Protein AF-A0A1R4GU09-F1 (afdb_monomer_lite)

Radius of gyration: 26.19 Å; chains: 1; bounding box: 55×34×78 Å

pLDDT: mean 71.43, std 12.39, range [46.06, 90.19]

Sequence (190 aa):
MSTKRIFAGDPRFRLSIHRPRVAVLGGVALFCLIAIILAALNFDALVVWARENAGDGRRQGPGYLVMAAFAVPGVLGFFFGFAALAGRFRITTAAGHRLKLAGNSRVAAGPGAVEQIRQDFGSGDPGRFMRWMKSTVREGGVLISVYRDVENGEGYVTLAVDKHRGEPLPVIALPAAAAEPLYSAHDAPA

Secondary structure (DSSP, 8-state):
--HHHHHTT-TTEEEE----HHHHHHHHHHHHHHHHHHHHHTHHHHHHHHHHHTSS------TTHHHHHHHHHHHHHHHHHHHHHHT--EEEETT-PBEEEEEEEEE---TTHHHHHHHHHHTT-HHHHTTGGG-B-SSSSEEEEEEEETTT--EEEEEEESSS--PPPPPEEE-HHHHHHHHHHHHS--

Structure (mmCIF, N/CA/C/O backbone):
data_AF-A0A1R4GU09-F1
#
_entry.id   AF-A0A1R4GU09-F1
#
loop_
_atom_site.group_PDB
_atom_site.id
_atom_site.type_symbol
_atom_site.label_atom_id
_atom_site.label_alt_id
_atom_site.label_comp_id
_atom_site.label_asym_id
_atom_site.label_entity_id
_atom_site.label_seq_id
_atom_site.pdbx_PDB_ins_code
_atom_site.Cartn_x
_atom_site.Cartn_y
_atom_site.Cartn_z
_atom_site.occupancy
_atom_site.B_iso_or_equiv
_atom_site.auth_seq_id
_atom_site.auth_comp_id
_atom_site.auth_asym_id
_atom_site.auth_atom_id
_atom_site.pdbx_PDB_model_num
ATOM 1 N N . MET A 1 1 ? -8.944 8.330 -4.628 1.00 52.16 1 MET A N 1
ATOM 2 C CA . MET A 1 1 ? -8.172 9.239 -3.743 1.00 52.16 1 MET A CA 1
ATOM 3 C C . MET A 1 1 ? -6.772 8.654 -3.578 1.00 52.16 1 MET A C 1
ATOM 5 O O . MET A 1 1 ? -6.678 7.449 -3.411 1.00 52.16 1 MET A O 1
ATOM 9 N N . SER A 1 2 ? -5.687 9.426 -3.728 1.00 55.66 2 SER A N 1
ATOM 10 C CA . SER A 1 2 ? -4.329 8.851 -3.639 1.00 55.66 2 SER A CA 1
ATOM 11 C C . SER A 1 2 ? -3.954 8.613 -2.176 1.00 55.66 2 SER A C 1
ATOM 13 O O . SER A 1 2 ? -4.026 9.555 -1.388 1.00 55.66 2 SER A O 1
ATOM 15 N N . THR A 1 3 ? -3.498 7.402 -1.836 1.00 59.53 3 THR A N 1
ATOM 16 C CA . THR A 1 3 ? -3.001 6.972 -0.510 1.00 59.53 3 THR A CA 1
ATOM 17 C C . THR A 1 3 ? -2.059 7.996 0.131 1.00 59.53 3 THR A C 1
ATOM 19 O O . THR A 1 3 ? -2.044 8.182 1.340 1.00 59.53 3 THR A O 1
ATOM 22 N N . LYS A 1 4 ? -1.337 8.756 -0.700 1.00 58.44 4 LYS A N 1
ATOM 23 C CA . LYS A 1 4 ? -0.433 9.831 -0.283 1.00 58.44 4 LYS A CA 1
ATOM 24 C C . LYS A 1 4 ? -1.108 10.932 0.535 1.00 58.44 4 LYS A C 1
ATOM 26 O O . LYS A 1 4 ? -0.501 11.434 1.467 1.00 58.44 4 LYS A O 1
ATOM 31 N N . ARG A 1 5 ? -2.342 11.320 0.190 1.00 61.66 5 ARG A N 1
ATOM 32 C CA . ARG A 1 5 ? -3.060 12.389 0.908 1.00 61.66 5 ARG A CA 1
ATOM 33 C C . ARG A 1 5 ? -3.512 11.954 2.298 1.00 61.66 5 A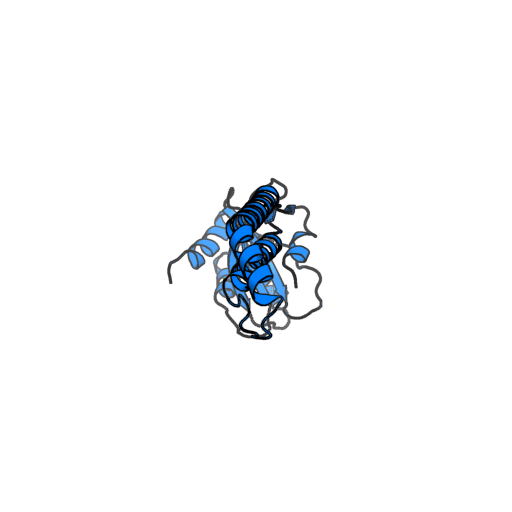RG A C 1
ATOM 35 O O . ARG A 1 5 ? -3.653 12.811 3.153 1.00 61.66 5 ARG A O 1
ATOM 42 N N . ILE A 1 6 ? -3.710 10.652 2.511 1.00 64.69 6 ILE A N 1
ATOM 43 C CA . ILE A 1 6 ? -4.177 10.108 3.790 1.00 64.69 6 ILE A CA 1
ATOM 44 C C . ILE A 1 6 ? -3.071 10.185 4.845 1.00 64.69 6 ILE A C 1
ATOM 46 O O . ILE A 1 6 ? -3.305 10.653 5.949 1.00 64.69 6 ILE A O 1
ATOM 50 N N . PHE A 1 7 ? -1.844 9.823 4.470 1.00 66.31 7 PHE A N 1
ATOM 51 C CA . PHE A 1 7 ? -0.705 9.822 5.392 1.00 66.31 7 PHE A CA 1
ATOM 52 C C . PHE A 1 7 ? 0.030 11.164 5.497 1.00 66.31 7 PHE A C 1
ATOM 54 O O . PHE A 1 7 ? 0.757 11.376 6.457 1.00 66.31 7 PHE A O 1
ATOM 61 N N . ALA A 1 8 ? -0.126 12.075 4.530 1.00 60.25 8 ALA A N 1
ATOM 62 C CA . ALA A 1 8 ? 0.582 13.360 4.542 1.00 60.25 8 ALA A CA 1
ATOM 63 C C . ALA A 1 8 ? 0.086 14.346 5.618 1.00 60.25 8 ALA A C 1
ATOM 65 O O . ALA A 1 8 ? 0.795 15.303 5.914 1.00 60.25 8 ALA A O 1
ATOM 66 N N . GLY A 1 9 ? -1.116 14.141 6.168 1.00 63.00 9 GLY A N 1
ATOM 67 C CA . GLY A 1 9 ? -1.708 15.014 7.188 1.00 63.00 9 GLY A CA 1
ATOM 68 C C . GLY A 1 9 ? -1.473 14.575 8.636 1.00 63.00 9 GLY A C 1
ATOM 69 O O . GLY A 1 9 ? -1.848 15.309 9.542 1.00 63.00 9 GLY A O 1
ATOM 70 N N . ASP A 1 10 ? -0.878 13.401 8.871 1.00 71.81 10 ASP A N 1
ATOM 71 C CA . ASP A 1 10 ? -0.708 12.839 10.215 1.00 71.81 10 ASP A CA 1
ATOM 72 C C . ASP A 1 10 ? 0.777 12.878 10.634 1.00 71.81 10 ASP A C 1
ATOM 74 O O . ASP A 1 10 ? 1.621 12.302 9.940 1.00 71.81 10 ASP A O 1
ATOM 78 N N . PRO A 1 11 ? 1.126 13.537 11.761 1.00 72.69 11 PRO A N 1
ATOM 79 C CA . PRO A 1 11 ? 2.513 13.721 12.196 1.00 72.69 11 PRO A CA 1
ATOM 80 C C . PRO A 1 11 ? 3.234 12.407 12.527 1.00 72.69 11 PRO A C 1
ATOM 82 O O . PRO A 1 11 ? 4.465 12.383 12.586 1.00 72.69 11 PRO A O 1
ATOM 85 N N . ARG A 1 12 ? 2.497 11.306 12.722 1.00 77.75 12 ARG A N 1
ATOM 86 C CA . ARG A 1 12 ? 3.063 9.978 12.994 1.00 77.75 12 ARG A CA 1
ATOM 87 C C . ARG A 1 12 ? 3.666 9.319 11.762 1.00 77.75 12 ARG A C 1
ATOM 89 O O . ARG A 1 12 ? 4.350 8.310 11.912 1.00 77.75 12 ARG A O 1
ATOM 96 N N . PHE A 1 13 ? 3.461 9.865 10.563 1.00 79.69 13 PHE A N 1
ATOM 97 C CA . PHE A 1 13 ? 3.974 9.278 9.330 1.00 79.69 13 PHE A CA 1
ATOM 98 C C . PHE A 1 13 ? 4.839 10.257 8.555 1.00 79.69 13 PHE A C 1
ATOM 100 O O . PHE A 1 13 ? 4.584 11.455 8.463 1.00 79.69 13 PHE A O 1
ATOM 107 N N . ARG A 1 14 ? 5.886 9.712 7.945 1.00 73.62 14 ARG A N 1
ATOM 108 C CA . ARG A 1 14 ? 6.733 10.420 6.998 1.00 73.62 14 ARG A CA 1
ATOM 109 C C . ARG A 1 14 ? 6.608 9.759 5.645 1.00 73.62 14 ARG A C 1
ATOM 111 O O . ARG A 1 14 ? 6.802 8.554 5.483 1.00 73.62 14 ARG A O 1
ATOM 118 N N . LEU A 1 15 ? 6.303 10.579 4.652 1.00 69.19 15 LEU A N 1
ATOM 119 C CA . LEU A 1 15 ? 6.230 10.149 3.270 1.00 69.19 15 LEU A CA 1
ATOM 120 C C . LEU A 1 15 ? 7.634 10.240 2.673 1.00 69.19 15 LEU A C 1
ATOM 122 O O . LEU A 1 15 ? 8.084 11.307 2.257 1.00 69.19 15 LEU A O 1
ATOM 126 N N . SER A 1 16 ? 8.355 9.119 2.670 1.00 62.25 16 SER A N 1
ATOM 127 C CA . SER A 1 16 ? 9.691 9.059 2.093 1.00 62.25 16 SER A CA 1
ATOM 128 C C . SER A 1 16 ? 9.598 8.684 0.614 1.00 62.25 16 SER A C 1
ATOM 130 O O . SER A 1 16 ? 8.987 7.694 0.200 1.00 62.25 16 SER A O 1
ATOM 132 N N . ILE A 1 17 ? 10.194 9.518 -0.239 1.00 59.28 17 ILE A N 1
ATOM 133 C CA . ILE A 1 17 ? 10.336 9.184 -1.654 1.00 59.28 17 ILE A CA 1
ATOM 134 C C . ILE A 1 17 ? 11.477 8.178 -1.737 1.00 59.28 17 ILE A C 1
ATOM 136 O O . ILE A 1 17 ? 12.647 8.567 -1.755 1.00 59.28 17 ILE A O 1
ATOM 140 N N . HIS A 1 18 ? 11.147 6.888 -1.799 1.00 59.19 18 HIS A N 1
ATOM 141 C CA . HIS A 1 18 ? 12.146 5.894 -2.147 1.00 59.19 18 HIS A CA 1
ATOM 142 C C . HIS A 1 18 ? 12.520 6.147 -3.603 1.00 59.19 18 HIS A C 1
ATOM 144 O O . HIS A 1 18 ? 11.757 5.904 -4.534 1.00 59.19 18 HIS A O 1
ATOM 150 N N . ARG A 1 19 ? 13.683 6.759 -3.786 1.00 54.44 19 ARG A N 1
ATOM 151 C CA . ARG A 1 19 ? 14.286 6.997 -5.086 1.00 54.44 19 ARG A CA 1
ATOM 152 C C . ARG A 1 19 ? 15.207 5.810 -5.351 1.00 54.44 19 ARG A C 1
ATOM 154 O O . ARG A 1 19 ? 16.360 5.894 -4.935 1.00 54.44 19 ARG A O 1
ATOM 161 N N . PRO A 1 20 ? 14.799 4.749 -6.072 1.00 56.59 20 PRO A N 1
ATOM 162 C CA . PRO A 1 20 ? 15.753 3.802 -6.649 1.00 56.59 20 PRO A CA 1
ATOM 163 C C . PRO A 1 20 ? 16.504 4.473 -7.814 1.00 56.59 20 PRO A C 1
ATOM 165 O O . PRO A 1 20 ? 16.689 3.893 -8.875 1.00 56.59 20 PRO A O 1
ATOM 168 N N . ARG A 1 21 ? 16.906 5.742 -7.647 1.00 56.62 21 ARG A N 1
ATOM 169 C CA . ARG A 1 21 ? 17.529 6.560 -8.685 1.00 56.62 21 ARG A CA 1
ATOM 170 C C . ARG A 1 21 ? 18.793 5.894 -9.191 1.00 56.62 21 ARG A C 1
ATOM 172 O O . ARG A 1 21 ? 19.011 5.919 -10.385 1.00 56.62 21 ARG A O 1
ATOM 179 N N . VAL A 1 22 ? 19.570 5.267 -8.312 1.00 57.03 22 VAL A N 1
ATOM 180 C CA . VAL A 1 22 ? 20.827 4.613 -8.692 1.00 57.03 22 VAL A CA 1
ATOM 181 C C . VAL A 1 22 ? 20.575 3.376 -9.555 1.00 57.03 22 VAL A C 1
ATOM 183 O O . VAL A 1 22 ? 21.181 3.257 -10.609 1.00 57.03 22 VAL A O 1
ATOM 186 N N . ALA A 1 23 ? 19.632 2.505 -9.180 1.00 60.91 23 ALA A N 1
ATOM 187 C CA . ALA A 1 23 ? 19.308 1.314 -9.972 1.00 60.91 23 ALA A CA 1
ATOM 188 C C . ALA A 1 23 ? 18.665 1.671 -11.324 1.00 60.91 23 ALA A C 1
ATOM 190 O O . ALA A 1 23 ? 18.982 1.069 -12.344 1.00 60.91 23 ALA A O 1
ATOM 191 N N . VAL A 1 24 ? 17.803 2.691 -11.343 1.00 63.75 24 VAL A N 1
ATOM 192 C CA . VAL A 1 24 ? 17.146 3.166 -12.568 1.00 63.75 24 VAL A CA 1
ATOM 193 C C . VAL A 1 24 ? 18.141 3.869 -13.489 1.00 63.75 24 VAL A C 1
ATOM 195 O O . VAL A 1 24 ? 18.187 3.556 -14.671 1.00 63.75 24 VAL A O 1
ATOM 198 N N . LEU A 1 25 ? 18.961 4.788 -12.965 1.00 64.38 25 LEU A N 1
ATOM 199 C CA . LEU A 1 25 ? 19.993 5.471 -13.752 1.00 64.38 25 LEU A CA 1
ATOM 200 C C . LEU A 1 25 ? 21.057 4.485 -14.241 1.00 64.38 25 LEU A C 1
ATOM 202 O O . LEU A 1 25 ? 21.470 4.580 -15.390 1.00 64.38 25 LEU A O 1
ATOM 206 N N . GLY A 1 26 ? 21.449 3.518 -13.407 1.00 70.12 26 GLY A N 1
ATOM 207 C CA . GLY A 1 26 ? 22.363 2.442 -13.787 1.00 70.12 26 GLY A CA 1
ATOM 208 C C . GLY A 1 26 ? 21.794 1.563 -14.900 1.00 70.12 26 GLY A C 1
ATOM 209 O O . GLY A 1 26 ? 22.483 1.312 -15.884 1.00 70.12 26 GLY A O 1
ATOM 210 N N . GLY A 1 27 ? 20.520 1.168 -14.800 1.00 69.44 27 GLY A N 1
ATOM 211 C CA . GLY A 1 27 ? 19.830 0.422 -15.854 1.00 69.44 27 GLY A CA 1
ATOM 212 C C . GLY A 1 27 ? 19.755 1.206 -17.164 1.00 69.44 27 GLY A C 1
ATOM 213 O O . GLY A 1 27 ? 20.149 0.693 -18.206 1.00 69.44 27 GLY A O 1
ATOM 214 N N . VAL A 1 28 ? 19.329 2.472 -17.115 1.00 72.25 28 VAL A N 1
ATOM 215 C CA . VAL A 1 28 ? 19.274 3.352 -18.296 1.00 72.25 28 VAL A CA 1
ATOM 216 C C . VAL A 1 28 ? 20.657 3.515 -18.934 1.00 72.25 28 VAL A C 1
ATOM 218 O O . VAL A 1 28 ? 20.781 3.369 -20.147 1.00 72.25 28 VAL A O 1
ATOM 221 N N . ALA A 1 29 ? 21.701 3.765 -18.139 1.00 70.00 29 ALA A N 1
ATOM 222 C CA . ALA A 1 29 ? 23.066 3.910 -18.641 1.00 70.00 29 ALA A CA 1
ATOM 223 C C . ALA A 1 29 ? 23.574 2.626 -19.319 1.00 70.00 29 ALA A C 1
ATOM 225 O O . ALA A 1 29 ? 24.138 2.694 -20.410 1.00 70.00 29 ALA A O 1
ATOM 226 N N . LEU A 1 30 ? 23.323 1.459 -18.716 1.00 77.75 30 LEU A N 1
ATOM 227 C CA . LEU A 1 30 ? 23.697 0.164 -19.285 1.00 77.75 30 LEU A CA 1
ATOM 228 C C . LEU A 1 30 ? 22.966 -0.109 -20.610 1.00 77.75 30 LEU A C 1
ATOM 230 O O . LEU A 1 30 ? 23.586 -0.568 -21.565 1.00 77.75 30 LEU A O 1
ATOM 234 N N . PHE A 1 31 ? 21.676 0.221 -20.707 1.00 72.50 31 PHE A N 1
ATOM 235 C CA . PHE A 1 31 ? 20.918 0.062 -21.952 1.00 72.50 31 PHE A CA 1
ATOM 236 C C . PHE A 1 31 ? 21.384 1.008 -23.057 1.00 72.50 31 PHE A C 1
ATOM 238 O O . PHE A 1 31 ? 21.515 0.575 -24.201 1.00 72.50 31 PHE A O 1
ATOM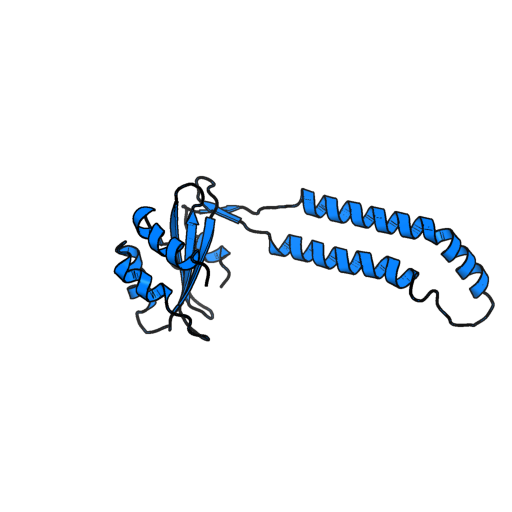 245 N N . CYS A 1 32 ? 21.688 2.267 -22.729 1.00 73.62 32 CYS A N 1
ATOM 246 C CA . CYS A 1 32 ? 22.307 3.188 -23.681 1.00 73.62 32 CYS A CA 1
ATOM 247 C C . CYS A 1 32 ? 23.643 2.635 -24.194 1.00 73.62 32 CYS A C 1
ATOM 249 O O . CYS A 1 32 ? 23.897 2.684 -25.394 1.00 73.62 32 CYS A O 1
ATOM 251 N N . LEU A 1 33 ? 24.466 2.052 -23.315 1.00 76.94 33 LEU A N 1
ATOM 252 C CA . LEU A 1 33 ? 25.730 1.425 -23.704 1.00 76.94 33 LEU A CA 1
ATOM 253 C C . LEU A 1 33 ? 25.509 0.249 -24.670 1.00 76.94 33 LEU A C 1
ATOM 255 O O . LEU A 1 33 ? 26.166 0.180 -25.705 1.00 76.94 33 LEU A O 1
ATOM 259 N N . ILE A 1 34 ? 24.557 -0.643 -24.374 1.00 76.38 34 ILE A N 1
ATOM 260 C CA . ILE A 1 34 ? 24.216 -1.785 -25.240 1.00 76.38 34 ILE A CA 1
ATOM 261 C C . ILE A 1 34 ? 23.735 -1.303 -26.614 1.00 76.38 34 ILE A C 1
ATOM 263 O O . ILE A 1 34 ? 24.171 -1.835 -27.632 1.00 76.38 34 ILE A O 1
ATOM 267 N N . ALA A 1 35 ? 22.881 -0.278 -26.658 1.00 70.12 35 ALA A N 1
ATOM 268 C CA . ALA A 1 35 ? 22.405 0.299 -27.912 1.00 70.12 35 ALA A CA 1
ATOM 269 C C . ALA A 1 35 ? 23.554 0.893 -28.745 1.00 70.12 35 ALA A C 1
ATOM 271 O O . ALA A 1 35 ? 23.609 0.667 -29.952 1.00 70.12 35 ALA A O 1
ATOM 272 N N . ILE A 1 36 ? 24.503 1.590 -28.107 1.00 72.75 36 ILE A N 1
ATOM 273 C CA . ILE A 1 36 ? 25.698 2.134 -28.772 1.00 72.75 36 ILE A CA 1
ATOM 274 C C . ILE A 1 36 ? 26.580 1.006 -29.321 1.00 72.75 36 ILE A C 1
ATOM 276 O O . ILE A 1 36 ? 27.014 1.085 -30.467 1.00 72.75 36 ILE A O 1
ATOM 280 N N . ILE A 1 37 ? 26.815 -0.058 -28.545 1.00 74.62 37 ILE A N 1
ATOM 281 C CA . ILE A 1 37 ? 27.620 -1.210 -28.982 1.00 74.62 37 ILE A CA 1
ATOM 282 C C . ILE A 1 37 ? 26.958 -1.910 -30.172 1.00 74.62 37 ILE A C 1
ATOM 284 O O . ILE A 1 37 ? 27.627 -2.196 -31.160 1.00 74.62 37 ILE A O 1
ATOM 288 N N . LEU A 1 38 ? 25.644 -2.145 -30.121 1.00 70.00 38 LEU A N 1
ATOM 289 C CA . LEU A 1 38 ? 24.908 -2.742 -31.236 1.00 70.00 38 LEU A CA 1
ATOM 290 C C . LEU A 1 38 ? 24.950 -1.851 -32.480 1.00 70.00 38 LEU A C 1
ATOM 292 O O . LEU A 1 38 ? 25.166 -2.363 -33.577 1.00 70.00 38 LEU A O 1
ATOM 296 N N . ALA A 1 39 ? 24.796 -0.535 -32.324 1.00 65.75 39 ALA A N 1
ATOM 297 C CA . ALA A 1 39 ? 24.920 0.406 -33.431 1.00 65.75 39 ALA A CA 1
ATOM 298 C C . ALA A 1 39 ? 26.332 0.392 -34.037 1.00 65.75 39 ALA A C 1
ATOM 300 O O . ALA A 1 39 ? 26.455 0.396 -35.256 1.00 65.75 39 ALA A O 1
ATOM 301 N N . ALA A 1 40 ? 27.379 0.318 -33.209 1.00 69.06 40 ALA A N 1
ATOM 302 C CA . ALA A 1 40 ? 28.769 0.259 -33.653 1.00 69.06 40 ALA A CA 1
ATOM 303 C C . ALA A 1 40 ? 29.102 -1.059 -34.374 1.00 69.06 40 ALA A C 1
ATOM 305 O O . ALA A 1 40 ? 29.689 -1.034 -35.451 1.00 69.06 40 ALA A O 1
ATOM 306 N N . LEU A 1 41 ? 28.680 -2.205 -33.828 1.00 70.56 41 LEU A N 1
ATOM 307 C CA . LEU A 1 41 ? 28.902 -3.525 -34.436 1.00 70.56 41 LEU A CA 1
ATOM 308 C C . LEU A 1 41 ? 28.175 -3.685 -35.774 1.00 70.56 41 LEU A C 1
ATOM 310 O O . LEU A 1 41 ? 28.663 -4.370 -36.666 1.00 70.56 41 LEU A O 1
ATOM 314 N N . ASN A 1 42 ? 27.012 -3.049 -35.918 1.00 66.81 42 ASN A N 1
ATOM 315 C CA . ASN A 1 42 ? 26.239 -3.079 -37.157 1.00 66.81 42 ASN A CA 1
ATOM 316 C C . ASN A 1 42 ? 26.544 -1.888 -38.074 1.00 66.81 42 ASN A C 1
ATOM 318 O O . ASN A 1 42 ? 25.933 -1.786 -39.136 1.00 66.81 42 ASN A O 1
ATOM 322 N N . PHE A 1 43 ? 27.467 -0.996 -37.697 1.00 64.88 43 PHE A N 1
ATOM 323 C CA . PHE A 1 43 ? 27.761 0.216 -38.460 1.00 64.88 43 PHE A CA 1
ATOM 324 C C . PHE A 1 43 ? 28.331 -0.122 -39.838 1.00 64.88 43 PHE A C 1
ATOM 326 O O . PHE A 1 43 ? 27.893 0.450 -40.830 1.00 64.88 43 PHE A O 1
ATOM 333 N N . ASP A 1 44 ? 29.218 -1.117 -39.917 1.00 62.31 44 ASP A N 1
ATOM 334 C CA . ASP A 1 44 ? 29.767 -1.600 -41.189 1.00 62.31 44 ASP A CA 1
ATOM 335 C C . ASP A 1 44 ? 28.677 -2.185 -42.097 1.00 62.31 44 ASP A C 1
ATOM 337 O O . ASP A 1 44 ? 28.606 -1.846 -43.276 1.00 62.31 44 ASP A O 1
ATOM 341 N N . ALA A 1 45 ? 27.757 -2.981 -41.545 1.00 63.91 45 ALA A N 1
ATOM 342 C CA . ALA A 1 45 ? 26.619 -3.513 -42.297 1.00 63.91 45 ALA A CA 1
ATOM 343 C C . ALA A 1 45 ? 25.673 -2.397 -42.783 1.00 63.91 45 ALA A C 1
ATOM 345 O O . ALA A 1 45 ? 25.146 -2.468 -43.892 1.00 63.91 45 ALA A O 1
ATOM 346 N N . LEU A 1 46 ? 25.495 -1.339 -41.985 1.00 62.28 46 LEU A N 1
ATOM 347 C CA . LEU A 1 46 ? 24.714 -0.149 -42.338 1.00 62.28 46 LEU A CA 1
ATOM 348 C C . LEU A 1 46 ? 25.385 0.678 -43.441 1.00 62.28 46 LEU A C 1
ATOM 350 O O . LEU A 1 46 ? 24.700 1.159 -44.341 1.00 62.28 46 LEU A O 1
ATOM 354 N N . VAL A 1 47 ? 26.711 0.830 -43.390 1.00 63.06 47 VAL A N 1
ATOM 355 C CA . VAL A 1 47 ? 27.507 1.564 -44.384 1.00 63.06 47 VAL A CA 1
ATOM 356 C C . VAL A 1 47 ? 27.560 0.808 -45.710 1.00 63.06 47 VAL A C 1
ATOM 358 O O . VAL A 1 47 ? 27.383 1.425 -46.760 1.00 63.06 47 VAL A O 1
ATOM 361 N N . VAL A 1 48 ? 27.754 -0.514 -45.679 1.00 64.94 48 VAL A N 1
ATOM 362 C CA . VAL A 1 48 ? 27.709 -1.376 -46.871 1.00 64.94 48 VAL A CA 1
ATOM 363 C C . VAL A 1 48 ? 26.317 -1.334 -47.500 1.00 64.94 48 VAL A C 1
ATOM 365 O O . VAL A 1 48 ? 26.194 -1.000 -48.676 1.00 64.94 48 VAL A O 1
ATOM 368 N N . TRP A 1 49 ? 25.259 -1.515 -46.704 1.00 62.62 49 TRP A N 1
ATOM 369 C CA . TRP A 1 49 ? 23.878 -1.415 -47.183 1.00 62.62 49 TRP A CA 1
ATOM 370 C C . TRP A 1 49 ? 23.546 -0.032 -47.771 1.00 62.62 49 TRP A C 1
ATOM 372 O O . TRP A 1 49 ? 22.888 0.054 -48.809 1.00 62.62 49 TRP A O 1
ATOM 382 N N . ALA A 1 50 ? 24.010 1.058 -47.147 1.00 61.72 50 ALA A N 1
ATOM 383 C CA . ALA A 1 50 ? 23.781 2.421 -47.630 1.00 61.72 50 ALA A CA 1
ATOM 384 C C . ALA A 1 50 ? 24.517 2.709 -48.947 1.00 61.72 50 ALA A C 1
ATOM 386 O O . ALA A 1 50 ? 23.991 3.428 -49.795 1.00 61.72 50 ALA A O 1
ATOM 387 N N . ARG A 1 51 ? 25.713 2.138 -49.139 1.00 65.00 51 ARG A N 1
ATOM 388 C CA . ARG A 1 51 ? 26.470 2.242 -50.395 1.00 65.00 51 ARG A CA 1
ATOM 389 C C . ARG A 1 51 ? 25.828 1.432 -51.519 1.00 65.00 51 ARG A C 1
ATOM 391 O O . ARG A 1 51 ? 25.762 1.926 -52.638 1.00 65.00 51 ARG A O 1
ATOM 398 N N . GLU A 1 52 ? 25.324 0.239 -51.220 1.00 62.41 52 GLU A N 1
ATOM 399 C CA . GLU A 1 52 ? 24.686 -0.647 -52.204 1.00 62.41 52 GLU A CA 1
ATOM 400 C C . GLU A 1 52 ? 23.295 -0.155 -52.636 1.00 62.41 52 GLU A C 1
ATOM 402 O O . GLU A 1 52 ? 22.924 -0.290 -53.798 1.00 62.41 52 GLU A O 1
ATOM 407 N N . ASN A 1 53 ? 22.530 0.484 -51.744 1.00 57.66 53 ASN A N 1
ATOM 408 C CA . ASN A 1 53 ? 21.164 0.935 -52.047 1.00 57.66 53 ASN A CA 1
ATOM 409 C C . ASN A 1 53 ? 21.049 2.399 -52.496 1.00 57.66 53 ASN A C 1
ATOM 411 O O . ASN A 1 53 ? 19.951 2.845 -52.832 1.00 57.66 53 ASN A O 1
ATOM 415 N N . ALA A 1 54 ? 22.152 3.149 -52.551 1.00 55.69 54 ALA A N 1
ATOM 416 C CA . ALA A 1 54 ? 22.150 4.517 -53.072 1.00 55.69 54 ALA A CA 1
ATOM 417 C C . ALA A 1 54 ? 21.893 4.593 -54.596 1.00 55.69 54 ALA A C 1
ATOM 419 O O . ALA A 1 54 ? 21.591 5.676 -55.094 1.00 55.69 54 ALA A O 1
ATOM 420 N N . GLY A 1 55 ? 21.987 3.470 -55.327 1.00 54.00 55 GLY A N 1
ATOM 421 C CA . GLY A 1 55 ? 21.849 3.426 -56.791 1.00 54.00 55 GLY A CA 1
ATOM 422 C C . GLY A 1 55 ? 20.603 2.728 -57.356 1.00 54.00 55 GLY A C 1
ATOM 423 O O . GLY A 1 55 ? 20.158 3.103 -58.435 1.00 54.00 55 GLY A O 1
ATOM 424 N N . ASP A 1 56 ? 20.003 1.756 -56.656 1.00 54.72 56 ASP A N 1
ATOM 425 C CA . ASP A 1 56 ? 19.216 0.710 -57.345 1.00 54.72 56 ASP A CA 1
ATOM 426 C C . ASP A 1 56 ? 17.683 0.753 -57.190 1.00 54.72 56 ASP A C 1
ATOM 428 O O . ASP A 1 56 ? 16.981 -0.130 -57.681 1.00 54.72 56 ASP A O 1
ATOM 432 N N . GLY A 1 57 ? 17.099 1.759 -56.530 1.00 51.72 57 GLY A N 1
ATOM 433 C CA . GLY A 1 57 ? 15.634 1.955 -56.483 1.00 51.72 57 GLY A CA 1
ATOM 434 C C . GLY A 1 57 ? 14.807 0.825 -55.830 1.00 51.72 57 GLY A C 1
ATOM 435 O O . GLY A 1 57 ? 13.593 0.966 -55.652 1.00 51.72 57 GLY A O 1
ATOM 436 N N . ARG A 1 58 ? 15.430 -0.287 -55.421 1.00 52.59 58 ARG A N 1
ATOM 437 C CA . ARG A 1 58 ? 14.798 -1.396 -54.701 1.00 52.59 58 ARG A CA 1
ATOM 438 C C . ARG A 1 58 ? 14.577 -1.006 -53.241 1.00 52.59 58 ARG A C 1
ATOM 440 O O . ARG A 1 58 ? 15.493 -0.946 -52.433 1.00 52.59 58 ARG A O 1
ATOM 447 N N . ARG A 1 59 ? 13.311 -0.775 -52.888 1.00 51.00 59 ARG A N 1
ATOM 448 C CA . ARG A 1 59 ? 12.839 -0.415 -51.537 1.00 51.00 59 ARG A CA 1
ATOM 449 C C . ARG A 1 59 ? 12.734 -1.614 -50.579 1.00 51.00 59 ARG A C 1
ATOM 451 O O . ARG A 1 59 ? 11.748 -1.727 -49.855 1.00 51.00 59 ARG A O 1
ATOM 458 N N . GLN A 1 60 ? 13.698 -2.531 -50.562 1.00 52.31 60 GLN A N 1
ATOM 459 C CA . GLN A 1 60 ? 13.777 -3.506 -49.468 1.00 52.31 60 GLN A CA 1
ATOM 460 C C . GLN A 1 60 ? 14.675 -2.913 -48.386 1.00 52.31 60 GLN A C 1
ATOM 462 O O . GLN A 1 60 ? 15.898 -2.997 -48.437 1.00 52.31 60 GLN A O 1
ATOM 467 N N . GLY A 1 61 ? 14.037 -2.210 -47.445 1.00 48.91 61 GLY A N 1
ATOM 468 C CA . GLY A 1 61 ? 14.723 -1.597 -46.311 1.00 48.91 61 GLY A CA 1
ATOM 469 C C . GLY A 1 61 ? 15.466 -2.640 -45.465 1.00 48.91 61 GLY A C 1
ATOM 470 O O . GLY A 1 61 ? 15.187 -3.835 -45.591 1.00 48.91 61 GLY A O 1
ATOM 471 N N . PRO A 1 62 ? 16.353 -2.217 -44.547 1.00 55.44 62 PRO A N 1
ATOM 472 C CA . PRO A 1 62 ? 17.150 -3.093 -43.679 1.00 55.44 62 PRO A CA 1
ATOM 473 C C . PRO A 1 62 ? 16.279 -3.732 -42.566 1.00 55.44 62 PRO A C 1
ATOM 475 O O . PRO A 1 62 ? 16.656 -3.821 -41.397 1.00 55.44 62 PRO A O 1
ATOM 478 N N . GLY A 1 63 ? 15.053 -4.126 -42.928 1.00 51.44 63 GLY A N 1
ATOM 479 C CA . GLY A 1 63 ? 13.793 -3.648 -42.347 1.00 51.44 63 GLY A CA 1
ATOM 480 C C . GLY A 1 63 ? 13.430 -4.186 -40.972 1.00 51.44 63 GLY A C 1
ATOM 481 O O . GLY A 1 63 ? 12.441 -3.744 -40.398 1.00 51.44 63 GLY A O 1
ATOM 482 N N . TYR A 1 64 ? 14.242 -5.083 -40.421 1.00 54.12 64 TYR A N 1
ATOM 483 C CA . TYR A 1 64 ? 13.990 -5.693 -39.120 1.00 54.12 64 TYR A CA 1
ATOM 484 C C . TYR A 1 64 ? 15.163 -5.563 -38.153 1.00 54.12 64 TYR A C 1
ATOM 486 O O . TYR A 1 64 ? 14.921 -5.329 -36.976 1.00 54.12 64 TYR A O 1
ATOM 494 N N . LEU A 1 65 ? 16.416 -5.624 -38.616 1.00 56.44 65 LEU A N 1
ATOM 495 C CA . LEU A 1 65 ? 17.592 -5.514 -37.740 1.00 56.44 65 LEU A CA 1
ATOM 496 C C . LEU A 1 65 ? 17.777 -4.092 -37.206 1.00 56.44 65 LEU A C 1
ATOM 498 O O . LEU A 1 65 ? 17.934 -3.899 -36.003 1.00 56.44 65 LEU A O 1
ATOM 502 N N . VAL A 1 66 ? 17.669 -3.089 -38.082 1.00 58.75 66 VAL A N 1
ATOM 503 C CA . VAL A 1 66 ? 17.769 -1.677 -37.682 1.00 58.75 66 VAL A CA 1
ATOM 504 C C . VAL A 1 66 ? 16.561 -1.285 -36.829 1.00 58.75 66 VAL A C 1
ATOM 506 O O . VAL A 1 66 ? 16.722 -0.695 -35.766 1.00 58.75 66 VAL A O 1
ATOM 509 N N . MET A 1 67 ? 15.351 -1.692 -37.224 1.00 57.47 67 MET A N 1
ATOM 510 C CA . MET A 1 67 ? 14.145 -1.450 -36.424 1.00 57.47 67 MET A CA 1
ATOM 511 C C . MET A 1 67 ? 14.216 -2.122 -35.047 1.00 57.47 67 MET A C 1
ATOM 513 O O . MET A 1 67 ? 13.890 -1.480 -34.054 1.00 57.47 67 MET A O 1
ATOM 517 N N . ALA A 1 68 ? 14.693 -3.367 -34.947 1.00 58.72 68 ALA A N 1
ATOM 518 C CA . ALA A 1 68 ? 14.862 -4.054 -33.667 1.00 58.72 68 ALA A CA 1
ATOM 519 C C . ALA A 1 68 ? 15.932 -3.388 -32.786 1.00 58.72 68 ALA A C 1
ATOM 521 O O . ALA A 1 68 ? 15.717 -3.244 -31.582 1.00 58.72 68 ALA A O 1
ATOM 522 N N . ALA A 1 69 ? 17.037 -2.915 -33.374 1.00 62.47 69 ALA A N 1
ATOM 523 C CA . ALA A 1 69 ? 18.114 -2.242 -32.646 1.00 62.47 69 ALA A CA 1
ATOM 524 C C . ALA A 1 69 ? 17.665 -0.936 -31.967 1.00 62.47 69 ALA A C 1
ATOM 526 O O . ALA A 1 69 ? 18.203 -0.588 -30.919 1.00 62.47 69 ALA A O 1
ATOM 527 N N . PHE A 1 70 ? 16.658 -0.242 -32.511 1.00 62.56 70 PHE A N 1
ATOM 528 C CA . PHE A 1 70 ? 16.099 0.976 -31.908 1.00 62.56 70 PHE A CA 1
ATOM 529 C C . PHE A 1 70 ? 14.814 0.729 -31.103 1.00 62.56 70 PHE A C 1
ATOM 531 O O . PHE A 1 70 ? 14.617 1.340 -30.050 1.00 62.56 70 PHE A O 1
ATOM 538 N N . ALA A 1 71 ? 13.950 -0.187 -31.547 1.00 63.25 71 ALA A N 1
ATOM 539 C CA . ALA A 1 71 ? 12.682 -0.473 -30.880 1.00 63.25 71 ALA A CA 1
ATOM 540 C C . ALA A 1 71 ? 12.877 -1.212 -29.549 1.00 63.25 71 ALA A C 1
ATOM 542 O O . ALA A 1 71 ? 12.200 -0.890 -28.574 1.00 63.25 71 ALA A O 1
ATOM 543 N N . VAL A 1 72 ? 13.818 -2.160 -29.468 1.00 66.06 72 VAL A N 1
ATOM 544 C CA . VAL A 1 72 ? 14.043 -2.948 -28.245 1.00 66.06 72 VAL A CA 1
ATOM 545 C C . VAL A 1 72 ? 14.547 -2.073 -27.084 1.00 66.06 72 VAL A C 1
ATOM 547 O O . VAL A 1 72 ? 13.936 -2.130 -26.013 1.00 66.06 72 VAL A O 1
ATOM 550 N N . PRO A 1 73 ? 15.558 -1.194 -27.253 1.00 66.31 73 PRO A N 1
ATOM 551 C CA . PRO A 1 73 ? 15.953 -0.261 -26.196 1.00 66.31 73 PRO A CA 1
ATOM 552 C C . PRO A 1 73 ? 14.856 0.745 -25.841 1.00 66.31 73 PRO A C 1
ATOM 554 O O . PRO A 1 73 ? 14.701 1.077 -24.669 1.00 66.31 73 PRO A O 1
ATOM 557 N N . GLY A 1 74 ? 14.070 1.209 -26.822 1.00 64.69 74 GLY A N 1
ATOM 558 C CA . GLY A 1 74 ? 12.959 2.135 -26.586 1.00 64.69 74 GLY A CA 1
ATOM 559 C C . GLY A 1 74 ? 11.845 1.520 -25.736 1.00 64.69 74 GLY A C 1
ATOM 560 O O . GLY A 1 74 ? 11.407 2.120 -24.753 1.00 64.69 74 GLY A O 1
ATOM 561 N N . VAL A 1 75 ? 11.430 0.293 -26.063 1.00 68.50 75 VAL A N 1
ATOM 562 C CA . VAL A 1 75 ? 10.409 -0.454 -25.313 1.00 68.50 75 VAL A CA 1
ATOM 563 C C . VAL A 1 75 ? 10.912 -0.794 -23.911 1.00 68.50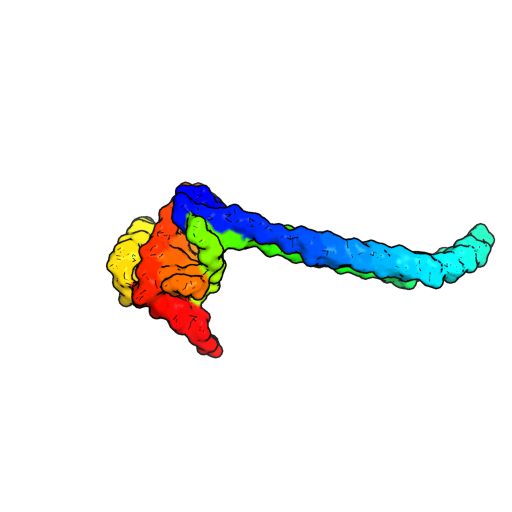 75 VAL A C 1
ATOM 565 O O . VAL A 1 75 ? 10.211 -0.545 -22.931 1.00 68.50 75 VAL A O 1
ATOM 568 N N . LEU A 1 76 ? 12.143 -1.292 -23.777 1.00 65.50 76 LEU A N 1
ATOM 569 C CA . LEU A 1 76 ? 12.725 -1.590 -22.467 1.00 65.50 76 LEU A CA 1
ATOM 570 C C . LEU A 1 76 ? 12.897 -0.317 -21.626 1.00 65.50 76 LEU A C 1
ATOM 572 O O . LEU A 1 76 ? 12.489 -0.293 -20.466 1.00 65.50 76 LEU A O 1
ATOM 576 N N . GLY A 1 77 ? 13.407 0.767 -22.213 1.00 65.25 77 GLY A N 1
ATOM 577 C CA . GLY A 1 77 ? 13.532 2.071 -21.559 1.00 65.25 77 GLY A CA 1
ATOM 578 C C . GLY A 1 77 ? 12.191 2.607 -21.057 1.00 65.25 77 GLY A C 1
ATOM 579 O O . GLY A 1 77 ? 12.115 3.121 -19.939 1.00 65.25 77 GLY A O 1
ATOM 580 N N . PHE A 1 78 ? 11.114 2.410 -21.823 1.00 66.94 78 PHE A N 1
ATOM 581 C CA . PHE A 1 78 ? 9.755 2.725 -21.390 1.00 66.94 78 PHE A CA 1
ATOM 582 C C . PHE A 1 78 ? 9.326 1.887 -20.177 1.00 66.94 78 PHE A C 1
ATOM 584 O O . PHE A 1 78 ? 8.873 2.456 -19.184 1.00 66.94 78 PHE A O 1
ATOM 591 N N . PHE A 1 79 ? 9.518 0.563 -20.199 1.00 64.56 79 PHE A N 1
ATOM 592 C CA . PHE A 1 79 ? 9.162 -0.306 -19.069 1.00 64.56 79 PHE A CA 1
ATOM 593 C C . PHE A 1 79 ? 9.952 0.029 -17.796 1.00 64.56 79 PHE A C 1
ATOM 595 O O . PHE A 1 79 ? 9.364 0.122 -16.718 1.00 64.56 79 PHE A O 1
ATOM 602 N N . PHE A 1 80 ? 11.259 0.286 -17.902 1.00 62.56 80 PHE A N 1
ATOM 603 C CA . PHE A 1 80 ? 12.088 0.667 -16.754 1.00 62.56 80 PHE A CA 1
ATOM 604 C C . PHE A 1 80 ? 11.773 2.078 -16.246 1.00 62.56 80 PHE A C 1
ATOM 606 O O . PHE A 1 80 ? 11.700 2.288 -15.034 1.00 62.56 80 PHE A O 1
ATOM 613 N N . GLY A 1 81 ? 11.524 3.038 -17.141 1.00 58.84 81 GLY A N 1
ATOM 614 C CA . GLY A 1 81 ? 11.081 4.385 -16.778 1.00 58.84 81 GLY A CA 1
ATOM 615 C C . GLY A 1 81 ? 9.716 4.376 -16.086 1.00 58.84 81 GLY A C 1
ATOM 616 O O . GLY A 1 81 ? 9.524 5.042 -15.066 1.00 58.84 81 GLY A O 1
ATOM 617 N N . PHE A 1 82 ? 8.786 3.558 -16.576 1.00 58.66 82 PHE A N 1
ATOM 618 C CA . PHE A 1 82 ? 7.478 3.371 -15.960 1.00 58.66 82 PHE A CA 1
ATOM 619 C C . PHE A 1 82 ? 7.589 2.696 -14.586 1.00 58.66 82 PHE A C 1
ATOM 621 O O . PHE A 1 82 ? 7.028 3.198 -13.611 1.00 58.66 82 PHE A O 1
ATOM 628 N N . ALA A 1 83 ? 8.379 1.624 -14.461 1.00 57.06 83 ALA A N 1
ATOM 629 C CA . ALA A 1 83 ? 8.639 0.956 -13.184 1.00 57.06 83 ALA A CA 1
ATOM 630 C C . ALA A 1 83 ? 9.302 1.899 -12.158 1.00 57.06 83 ALA A C 1
ATOM 632 O O . ALA A 1 83 ? 8.943 1.897 -10.977 1.00 57.06 83 ALA A O 1
ATOM 633 N N . ALA A 1 84 ? 10.205 2.774 -12.613 1.00 56.31 84 ALA A N 1
ATOM 634 C CA . ALA A 1 84 ? 10.835 3.806 -11.792 1.00 56.31 84 ALA A CA 1
ATOM 635 C C . ALA A 1 84 ? 9.841 4.852 -11.266 1.00 56.31 84 ALA A C 1
ATOM 637 O O . ALA A 1 84 ? 9.988 5.350 -10.144 1.00 56.31 84 ALA A O 1
ATOM 638 N N . LEU A 1 85 ? 8.824 5.198 -12.060 1.00 57.00 85 LEU A N 1
ATOM 639 C CA . LEU A 1 85 ? 7.746 6.086 -11.627 1.00 57.00 85 LEU A CA 1
ATOM 640 C C . LEU A 1 85 ? 6.742 5.380 -10.707 1.00 57.00 85 LEU A C 1
ATOM 642 O O . LEU A 1 85 ? 6.254 6.010 -9.763 1.00 57.00 85 LEU A O 1
ATOM 646 N N . ALA A 1 86 ? 6.456 4.100 -10.947 1.00 54.34 86 ALA A N 1
ATOM 647 C CA . ALA A 1 86 ? 5.459 3.332 -10.206 1.00 54.34 86 ALA A CA 1
ATOM 648 C C . ALA A 1 86 ? 5.862 3.074 -8.738 1.00 54.34 86 ALA A C 1
ATOM 650 O O . ALA A 1 86 ? 5.008 3.109 -7.855 1.00 54.34 86 ALA A O 1
ATOM 651 N N . GLY A 1 87 ? 7.156 2.908 -8.436 1.00 49.28 87 GLY A N 1
ATOM 652 C CA . GLY A 1 87 ? 7.660 2.608 -7.082 1.00 49.28 87 GLY A CA 1
ATOM 653 C C . GLY A 1 87 ? 7.964 3.812 -6.173 1.00 49.28 87 GLY A C 1
ATOM 654 O O . GLY A 1 87 ? 8.623 3.658 -5.147 1.00 49.28 87 GLY A O 1
ATOM 655 N N . ARG A 1 88 ? 7.554 5.031 -6.542 1.00 57.41 88 ARG A N 1
ATOM 656 C CA . ARG A 1 88 ? 8.184 6.280 -6.061 1.00 57.41 88 ARG A CA 1
ATOM 657 C C . ARG A 1 88 ? 7.930 6.662 -4.591 1.00 57.41 88 ARG A C 1
ATOM 659 O O . ARG A 1 88 ? 8.568 7.593 -4.103 1.00 57.41 88 ARG A O 1
ATOM 666 N N . PHE A 1 89 ? 7.024 6.004 -3.872 1.00 60.12 89 PHE A N 1
ATOM 667 C CA . PHE A 1 89 ? 6.636 6.432 -2.522 1.00 60.12 89 PHE A CA 1
ATOM 668 C C . PHE A 1 89 ? 6.585 5.248 -1.565 1.00 60.12 89 PHE A C 1
ATOM 670 O O . PHE A 1 89 ? 5.821 4.309 -1.777 1.00 60.12 89 PHE A O 1
ATOM 677 N N . ARG A 1 90 ? 7.385 5.319 -0.500 1.00 68.62 90 ARG A N 1
ATOM 678 C CA . ARG A 1 90 ? 7.295 4.412 0.639 1.00 68.62 90 ARG A CA 1
ATOM 679 C C . ARG A 1 90 ? 6.677 5.203 1.788 1.00 68.62 90 ARG A C 1
ATOM 681 O O . ARG A 1 90 ? 7.067 6.337 2.057 1.00 68.62 90 ARG A O 1
ATOM 688 N N . ILE A 1 91 ? 5.660 4.627 2.413 1.00 71.12 91 ILE A N 1
ATOM 689 C CA . ILE A 1 91 ? 5.073 5.209 3.615 1.00 71.12 91 ILE A CA 1
ATOM 690 C C . ILE A 1 91 ? 5.846 4.617 4.788 1.00 71.12 91 ILE A C 1
ATOM 692 O O . ILE A 1 91 ? 5.985 3.396 4.894 1.00 71.12 91 ILE A O 1
ATOM 696 N N . THR A 1 92 ? 6.405 5.494 5.609 1.00 78.12 92 THR A N 1
ATOM 697 C CA . THR A 1 92 ? 7.172 5.139 6.803 1.00 78.12 92 THR A CA 1
ATOM 698 C C . THR A 1 92 ? 6.564 5.834 8.013 1.00 78.12 92 THR A C 1
ATOM 700 O O . THR A 1 92 ? 5.976 6.908 7.868 1.00 78.12 92 THR A O 1
ATOM 703 N N . THR A 1 93 ? 6.694 5.256 9.203 1.00 81.19 93 THR A N 1
ATOM 704 C CA . THR A 1 93 ? 6.357 5.966 10.446 1.00 81.19 93 THR A CA 1
ATOM 705 C C . THR A 1 93 ? 7.340 7.122 10.679 1.00 81.19 93 THR A C 1
ATOM 707 O O . THR A 1 93 ? 8.368 7.236 10.005 1.00 81.19 93 THR A O 1
ATOM 710 N N . ALA A 1 94 ? 7.046 8.013 11.625 1.00 77.31 94 ALA A N 1
ATOM 711 C CA . ALA A 1 94 ? 7.939 9.104 12.014 1.00 77.31 94 ALA A CA 1
ATOM 712 C C . ALA A 1 94 ? 9.282 8.587 12.561 1.00 77.31 94 ALA A C 1
ATOM 714 O O . ALA A 1 94 ? 10.303 9.247 12.370 1.00 77.31 94 ALA A O 1
ATOM 715 N N . ALA A 1 95 ? 9.276 7.389 13.156 1.00 77.50 95 ALA A N 1
ATOM 716 C CA . ALA A 1 95 ? 10.461 6.657 13.602 1.00 77.50 95 ALA A CA 1
ATOM 717 C C . ALA A 1 95 ? 11.249 5.999 12.448 1.00 77.50 95 ALA A C 1
ATOM 719 O O . ALA A 1 95 ? 12.365 5.535 12.651 1.00 77.50 95 ALA A O 1
ATOM 720 N N . GLY A 1 96 ? 10.703 5.987 11.227 1.00 77.12 96 GLY A N 1
ATOM 721 C CA . GLY A 1 96 ? 11.346 5.416 10.040 1.00 77.12 96 GLY A CA 1
ATOM 722 C C . GLY A 1 96 ? 10.981 3.959 9.747 1.00 77.12 96 GLY A C 1
ATOM 723 O O . GLY A 1 96 ? 11.516 3.397 8.793 1.00 77.12 96 GLY A O 1
ATOM 724 N N . HIS A 1 97 ? 10.058 3.364 10.503 1.00 84.56 97 HIS A N 1
ATOM 725 C CA . HIS A 1 97 ? 9.624 1.980 10.303 1.00 84.56 97 HIS A CA 1
ATOM 726 C C . HIS A 1 97 ? 8.820 1.835 9.019 1.00 84.56 97 HIS A C 1
ATOM 728 O O . HIS A 1 97 ? 8.113 2.760 8.589 1.00 84.56 97 HIS A O 1
ATOM 734 N N . ARG A 1 98 ? 8.932 0.679 8.374 1.00 82.38 98 ARG A N 1
ATOM 735 C CA . ARG A 1 98 ? 8.290 0.426 7.094 1.00 82.38 98 ARG A CA 1
ATOM 736 C C . ARG A 1 98 ? 6.857 -0.033 7.316 1.00 82.38 98 ARG A C 1
ATOM 738 O O . ARG A 1 98 ? 6.601 -1.038 7.966 1.00 82.38 98 ARG A O 1
ATOM 745 N N . LEU A 1 99 ? 5.925 0.622 6.627 1.00 83.62 99 LEU A N 1
ATOM 746 C CA . LEU A 1 99 ? 4.557 0.126 6.542 1.00 83.62 99 LEU A CA 1
ATOM 747 C C . LEU A 1 99 ? 4.401 -0.838 5.365 1.00 83.62 99 LEU A C 1
ATOM 749 O O . LEU A 1 99 ? 4.746 -0.519 4.219 1.00 83.62 99 LEU A O 1
ATOM 753 N N . LYS A 1 100 ? 3.852 -2.020 5.639 1.00 85.06 100 LYS A N 1
ATOM 754 C CA . LYS A 1 100 ? 3.408 -2.986 4.630 1.00 85.06 100 LYS A CA 1
ATOM 755 C C . LYS A 1 100 ? 1.886 -3.024 4.630 1.00 85.06 100 LYS A C 1
ATOM 757 O O . LYS A 1 100 ? 1.271 -3.079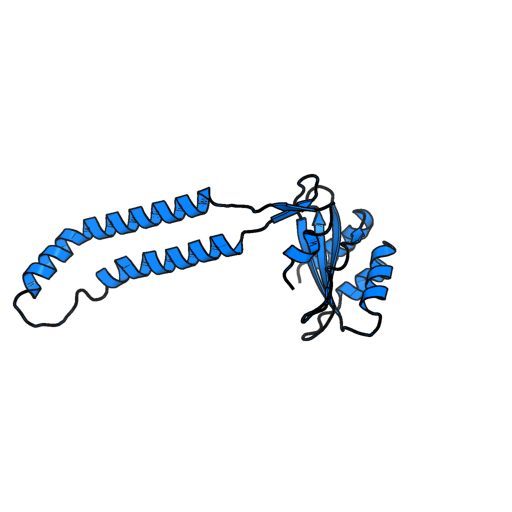 5.685 1.00 85.06 100 LYS A O 1
ATOM 762 N N . LEU A 1 101 ? 1.273 -3.009 3.451 1.00 83.81 101 LEU A N 1
ATOM 763 C CA . LEU A 1 101 ? -0.159 -3.258 3.345 1.00 83.81 101 LEU A CA 1
ATOM 764 C C . LEU A 1 101 ? -0.435 -4.721 3.725 1.00 83.81 101 LEU A C 1
ATOM 766 O O . LEU A 1 101 ? 0.116 -5.620 3.092 1.00 83.81 101 LEU A O 1
ATOM 770 N N . ALA A 1 102 ? -1.247 -4.933 4.757 1.00 83.12 102 ALA A N 1
ATOM 771 C CA . ALA A 1 102 ? -1.629 -6.255 5.244 1.00 83.12 102 ALA A CA 1
ATOM 772 C C . ALA A 1 102 ? -2.985 -6.701 4.688 1.00 83.12 102 ALA A C 1
ATOM 774 O O . ALA A 1 102 ? -3.186 -7.881 4.441 1.00 83.12 102 ALA A O 1
ATOM 775 N N . GLY A 1 103 ? -3.905 -5.762 4.457 1.00 83.25 103 GLY A N 1
ATOM 776 C CA . GLY A 1 103 ? -5.260 -6.099 4.043 1.00 83.25 103 GLY A CA 1
ATOM 777 C C . GLY A 1 103 ? -6.026 -4.926 3.470 1.00 83.25 103 GLY A C 1
ATOM 778 O O . GLY A 1 103 ? -5.802 -3.779 3.858 1.00 83.25 103 GLY A O 1
ATOM 779 N N . ASN A 1 104 ? -6.956 -5.230 2.569 1.00 85.75 104 ASN A N 1
ATOM 780 C CA . ASN A 1 104 ? -7.926 -4.279 2.048 1.00 85.75 104 ASN A CA 1
ATOM 781 C C . ASN A 1 104 ? -9.317 -4.904 2.066 1.00 85.75 104 ASN A C 1
ATOM 783 O O . ASN A 1 104 ? -9.498 -6.034 1.619 1.00 85.75 104 ASN A O 1
ATOM 787 N N . SER A 1 105 ? -10.298 -4.127 2.500 1.00 86.62 105 SER A N 1
ATOM 788 C CA . SER A 1 105 ? -11.711 -4.482 2.457 1.00 86.62 105 SER A CA 1
ATOM 789 C C . SER A 1 105 ? -12.519 -3.311 1.910 1.00 86.62 105 SER A C 1
ATOM 791 O O . SER A 1 105 ? -12.122 -2.149 2.041 1.00 86.62 105 SER A O 1
ATOM 793 N N . ARG A 1 106 ? -13.651 -3.597 1.268 1.00 86.56 10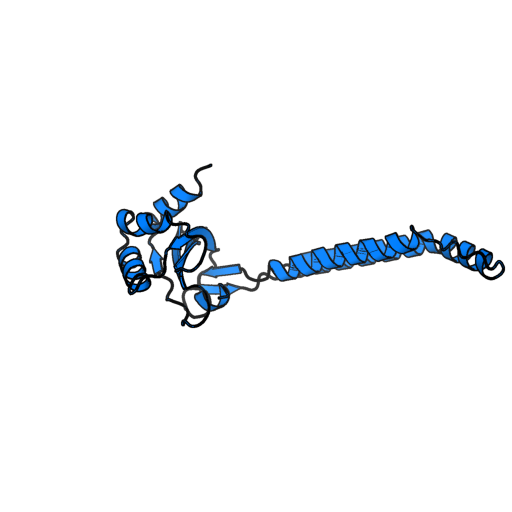6 ARG A N 1
ATOM 794 C CA . ARG A 1 106 ? -14.565 -2.573 0.758 1.00 86.56 106 ARG A CA 1
ATOM 795 C C . ARG A 1 106 ? -15.975 -2.847 1.253 1.00 86.56 106 ARG A C 1
ATOM 797 O O . ARG A 1 106 ? -16.583 -3.870 0.932 1.00 86.56 106 ARG A O 1
ATOM 804 N N . VAL A 1 107 ? -16.505 -1.895 2.010 1.00 86.69 107 VAL A N 1
ATOM 805 C CA . VAL A 1 107 ? -17.833 -1.968 2.633 1.00 86.69 107 VAL A CA 1
ATOM 806 C C . VAL A 1 107 ? -18.778 -0.963 1.990 1.00 86.69 107 VAL A C 1
ATOM 808 O O . VAL A 1 107 ? -18.349 0.112 1.570 1.00 86.69 107 VAL A O 1
ATOM 811 N N . ALA A 1 108 ? -20.064 -1.300 1.902 1.00 83.75 108 ALA A N 1
ATOM 812 C CA . ALA A 1 108 ? -21.069 -0.400 1.346 1.00 83.75 108 ALA A CA 1
ATOM 813 C C . ALA A 1 108 ? -21.108 0.933 2.121 1.00 83.75 108 ALA A C 1
ATOM 815 O O . ALA A 1 108 ? -21.064 0.956 3.351 1.00 83.75 108 ALA A O 1
ATOM 816 N N . ALA A 1 109 ? -21.189 2.051 1.396 1.00 74.94 109 ALA A N 1
ATOM 817 C CA . ALA A 1 109 ? -21.263 3.382 1.992 1.00 74.94 109 ALA A CA 1
ATOM 818 C C . ALA A 1 109 ? -22.706 3.675 2.436 1.00 74.94 109 ALA A C 1
ATOM 820 O O . ALA A 1 109 ? -23.487 4.257 1.690 1.00 74.94 109 ALA A O 1
ATOM 821 N N . GLY A 1 110 ? -23.066 3.228 3.639 1.00 74.94 110 GLY A N 1
ATOM 822 C CA . GLY A 1 110 ? -24.313 3.617 4.301 1.00 74.94 110 GLY A CA 1
ATOM 823 C C . GLY A 1 110 ? -24.176 4.932 5.085 1.00 74.94 110 GLY A C 1
ATOM 824 O O . GLY A 1 110 ? -23.058 5.315 5.454 1.00 74.94 110 GLY A O 1
ATOM 825 N N . PRO A 1 111 ? -25.289 5.625 5.387 1.00 76.62 111 PRO A N 1
ATOM 826 C CA . PRO A 1 111 ? -25.274 6.760 6.308 1.00 76.62 111 PRO A CA 1
ATOM 827 C C . PRO A 1 111 ? -24.712 6.318 7.669 1.00 76.62 111 PRO A C 1
ATOM 829 O O . PRO A 1 111 ? -25.167 5.337 8.247 1.00 76.62 111 PRO A O 1
ATOM 832 N N . GLY A 1 112 ? -23.677 7.009 8.155 1.00 81.88 112 GLY A N 1
ATOM 833 C CA . GLY A 1 112 ? -23.013 6.685 9.425 1.00 81.88 112 GLY A CA 1
ATOM 834 C C . GLY A 1 112 ? -22.005 5.528 9.381 1.00 81.88 112 GLY A C 1
ATOM 835 O O . GLY A 1 112 ? -21.311 5.315 10.372 1.00 81.88 112 GLY A O 1
ATOM 836 N N . ALA A 1 113 ? -21.839 4.829 8.249 1.00 83.81 113 ALA A N 1
ATOM 837 C CA . ALA A 1 113 ? -20.936 3.674 8.159 1.00 83.81 113 ALA A CA 1
ATOM 838 C C . ALA A 1 113 ? -19.485 4.032 8.519 1.00 83.81 113 ALA A C 1
ATOM 840 O O . ALA A 1 113 ? -18.838 3.317 9.273 1.00 83.81 113 ALA A O 1
ATOM 841 N N . VAL A 1 114 ? -18.985 5.175 8.037 1.00 84.31 114 VAL A N 1
ATOM 842 C CA . VAL A 1 114 ? -17.629 5.657 8.353 1.00 84.31 114 VAL A CA 1
ATOM 843 C C . VAL A 1 114 ? -17.435 5.853 9.856 1.00 84.31 114 VAL A C 1
ATOM 845 O O . VAL A 1 114 ? -16.411 5.445 10.397 1.00 84.31 114 VAL A O 1
ATOM 848 N N . GLU A 1 115 ? -18.413 6.461 10.526 1.00 86.31 115 GLU A N 1
ATOM 849 C CA . GLU A 1 115 ? -18.334 6.749 11.957 1.00 86.31 115 GLU A CA 1
ATOM 850 C C . GLU A 1 115 ? -18.407 5.465 12.784 1.00 86.31 115 GLU A C 1
ATOM 852 O O . GLU A 1 115 ? -17.634 5.289 13.721 1.00 86.31 115 GLU A O 1
ATOM 857 N N . GLN A 1 116 ? -19.263 4.525 12.385 1.00 88.12 116 GLN A N 1
ATOM 858 C CA . GLN A 1 116 ? -19.363 3.221 13.031 1.00 88.12 116 GLN A CA 1
ATOM 859 C C . GLN A 1 116 ? -18.073 2.406 12.875 1.00 88.12 116 GLN A C 1
ATOM 861 O O . GLN A 1 116 ? -17.560 1.875 13.856 1.00 88.12 116 GLN A O 1
ATOM 866 N N . ILE A 1 117 ? -17.497 2.374 11.669 1.00 88.25 117 ILE A N 1
ATOM 867 C CA . ILE A 1 117 ? -16.200 1.733 11.418 1.00 88.25 117 ILE A CA 1
ATOM 868 C C . ILE A 1 117 ? -15.122 2.400 12.280 1.00 88.25 117 ILE A C 1
ATOM 870 O O . ILE A 1 117 ? -14.335 1.711 12.925 1.00 88.25 117 ILE A O 1
ATOM 874 N N . ARG A 1 118 ? -15.106 3.736 12.348 1.00 86.75 118 ARG A N 1
ATOM 875 C CA . ARG A 1 118 ? -14.159 4.488 13.179 1.00 86.75 118 ARG A CA 1
ATOM 876 C C . ARG A 1 118 ? -14.286 4.131 14.658 1.00 86.75 118 ARG A C 1
ATOM 878 O O . ARG A 1 118 ? -13.265 3.931 15.308 1.00 86.75 118 ARG A O 1
ATOM 885 N N . GLN A 1 119 ? -15.504 4.023 15.179 1.00 88.00 119 GLN A N 1
ATOM 886 C CA . GLN A 1 119 ? -15.756 3.625 16.565 1.00 88.00 119 GLN A CA 1
ATOM 887 C C . GLN A 1 119 ? -15.344 2.176 16.831 1.00 88.00 119 GLN A C 1
ATOM 889 O O . GLN A 1 119 ? -14.715 1.899 17.850 1.00 88.00 119 GLN A O 1
ATOM 894 N N . ASP A 1 120 ? -15.638 1.257 15.911 1.00 90.19 120 ASP A N 1
ATOM 895 C CA . ASP A 1 120 ? -15.269 -0.151 16.054 1.00 90.19 120 ASP A CA 1
ATOM 896 C C . ASP A 1 120 ? -13.746 -0.335 16.048 1.00 90.19 120 ASP A C 1
ATOM 898 O O . ASP A 1 120 ? -13.209 -1.000 16.931 1.00 90.19 120 ASP A O 1
ATOM 902 N N . PHE A 1 121 ? -13.027 0.307 15.124 1.00 86.94 121 PHE A N 1
ATOM 903 C CA . PHE A 1 121 ? -11.560 0.291 15.127 1.00 86.94 121 PHE A CA 1
ATOM 904 C C . PHE A 1 121 ? -10.969 1.061 16.318 1.00 86.94 121 PHE A C 1
ATOM 906 O O . PHE A 1 121 ? -9.982 0.617 16.896 1.00 86.94 121 PHE A O 1
ATOM 913 N N . GLY A 1 122 ? -11.583 2.173 16.730 1.00 84.81 122 GLY A N 1
ATOM 914 C CA . GLY A 1 122 ? -11.167 2.948 17.903 1.00 84.81 122 GLY A CA 1
ATOM 915 C C . GLY A 1 122 ? -11.368 2.217 19.233 1.00 84.81 122 GLY A C 1
ATOM 916 O O . GLY A 1 122 ? -10.677 2.523 20.199 1.00 84.81 122 GLY A O 1
ATOM 917 N N . SER A 1 123 ? -12.268 1.230 19.283 1.00 86.69 123 SER A N 1
ATOM 918 C CA . SER A 1 123 ? -12.473 0.390 20.468 1.00 86.69 123 SER A CA 1
ATOM 919 C C . SER A 1 123 ? -11.315 -0.575 20.741 1.00 86.69 123 SER A C 1
ATOM 921 O O . SER A 1 123 ? -11.182 -1.061 21.859 1.00 86.69 123 SER A O 1
ATOM 923 N N . GLY A 1 124 ? -10.494 -0.873 19.726 1.00 82.75 124 GLY A N 1
ATOM 924 C CA . GLY A 1 124 ? -9.407 -1.845 19.823 1.00 82.75 124 GLY A CA 1
ATOM 925 C C . GLY A 1 124 ? -9.854 -3.308 19.938 1.00 82.75 124 GLY A C 1
ATOM 926 O O . GLY A 1 124 ? -8.990 -4.170 20.056 1.00 82.75 124 GLY A O 1
ATOM 927 N N . ASP A 1 125 ? -11.158 -3.607 19.879 1.00 86.19 125 ASP A N 1
ATOM 928 C CA . ASP A 1 125 ? -11.699 -4.970 19.956 1.00 86.19 125 ASP A CA 1
ATOM 929 C C . ASP A 1 125 ? -11.663 -5.676 18.584 1.00 86.19 125 ASP A C 1
ATOM 931 O O . ASP A 1 125 ? -12.420 -5.296 17.673 1.00 86.19 125 ASP A O 1
ATOM 935 N N . PRO A 1 126 ? -10.863 -6.752 18.429 1.00 84.31 126 PRO A N 1
ATOM 936 C CA . PRO A 1 126 ? -10.789 -7.499 17.182 1.00 84.31 126 PRO A CA 1
ATOM 937 C C . PRO A 1 126 ? -12.106 -8.083 16.702 1.00 84.31 126 PRO A C 1
ATOM 939 O O . PRO A 1 126 ? -12.366 -8.104 15.497 1.00 84.31 126 PRO A O 1
ATOM 942 N N . GLY A 1 127 ? -12.991 -8.490 17.611 1.00 85.62 127 GLY A N 1
ATOM 943 C CA . GLY A 1 127 ? -14.284 -9.060 17.241 1.00 85.62 127 GLY A CA 1
ATOM 944 C C . GLY A 1 127 ? -15.183 -8.074 16.489 1.00 85.62 127 GLY A C 1
ATOM 945 O O . GLY A 1 127 ? -16.010 -8.490 15.668 1.00 85.62 127 GLY A O 1
ATOM 946 N N . ARG A 1 128 ? -15.018 -6.769 16.735 1.00 86.75 128 ARG A N 1
ATOM 947 C CA . ARG A 1 128 ? -15.820 -5.713 16.107 1.00 86.75 128 ARG A CA 1
ATOM 948 C C . ARG A 1 128 ? -15.295 -5.370 14.728 1.00 86.75 128 ARG A C 1
ATOM 950 O O . ARG A 1 128 ? -16.047 -5.448 13.756 1.00 86.75 128 ARG A O 1
ATOM 957 N N . PHE A 1 129 ? -14.005 -5.066 14.607 1.00 85.19 129 PHE A N 1
ATOM 958 C CA . PHE A 1 129 ? -13.475 -4.630 13.320 1.00 85.19 129 PHE A CA 1
ATOM 959 C C . PHE A 1 129 ? -13.273 -5.766 12.306 1.00 85.19 129 PHE A C 1
ATOM 961 O O . PHE A 1 129 ? -13.354 -5.524 11.101 1.00 85.19 129 PHE A O 1
ATOM 968 N N . MET A 1 130 ? -13.111 -7.022 12.747 1.00 85.62 130 MET A N 1
ATOM 969 C CA . MET A 1 130 ? -13.005 -8.172 11.835 1.00 85.62 130 MET A CA 1
ATOM 970 C C . MET A 1 130 ? -14.264 -8.376 10.982 1.00 85.62 130 MET A C 1
ATOM 972 O O . MET A 1 130 ? -14.187 -8.938 9.889 1.00 85.62 130 MET A O 1
ATOM 976 N N . ARG A 1 131 ? -15.426 -7.886 11.433 1.00 85.31 131 ARG A N 1
ATOM 977 C CA . ARG A 1 131 ? -16.678 -7.917 10.656 1.00 85.31 131 ARG A CA 1
ATOM 978 C C . ARG A 1 131 ? -16.564 -7.091 9.380 1.00 85.31 131 ARG A C 1
ATOM 980 O O . ARG A 1 131 ? -17.039 -7.514 8.330 1.00 85.31 131 ARG A O 1
ATOM 987 N N . TRP A 1 132 ? -15.879 -5.954 9.460 1.00 86.00 132 TRP A N 1
ATOM 988 C CA . TRP A 1 132 ? -15.680 -5.056 8.329 1.00 86.00 132 TRP A CA 1
ATOM 989 C C . TRP A 1 132 ? -14.646 -5.581 7.337 1.00 86.00 132 TRP A C 1
ATOM 991 O O . TRP A 1 132 ? -14.730 -5.265 6.154 1.00 86.00 132 TRP A O 1
ATOM 1001 N N . MET A 1 133 ? -13.715 -6.432 7.774 1.00 82.25 133 MET A N 1
ATOM 1002 C CA . MET A 1 133 ? -12.675 -7.008 6.910 1.00 82.25 133 MET A CA 1
ATOM 1003 C C . MET A 1 133 ? -13.170 -8.139 5.999 1.00 82.25 133 MET A C 1
ATOM 1005 O O . MET A 1 133 ? -12.459 -8.540 5.084 1.00 82.25 133 MET A O 1
ATOM 1009 N N . LYS A 1 134 ? -14.403 -8.623 6.194 1.00 79.12 134 LYS A N 1
ATOM 1010 C CA . LYS A 1 134 ? -15.014 -9.662 5.346 1.00 79.12 134 LYS A CA 1
ATOM 1011 C C . LYS A 1 134 ? -15.702 -9.119 4.086 1.00 79.12 134 LYS A C 1
ATOM 1013 O O . LYS A 1 134 ? -16.108 -9.905 3.235 1.00 79.12 134 LYS A O 1
ATOM 1018 N N . SER A 1 135 ? -15.878 -7.804 3.954 1.00 63.53 135 SER A N 1
ATOM 1019 C CA . SER A 1 135 ? -16.704 -7.225 2.889 1.00 63.53 135 SER A CA 1
ATOM 1020 C C . SER A 1 135 ? -15.908 -6.886 1.627 1.00 63.53 135 SER A C 1
ATOM 1022 O O . SER A 1 135 ? -14.886 -6.211 1.658 1.00 63.53 135 SER A O 1
ATOM 1024 N N . THR A 1 136 ? -16.424 -7.292 0.473 1.00 71.38 136 THR A N 1
ATOM 1025 C CA . THR A 1 136 ? -15.809 -7.046 -0.841 1.00 71.38 136 THR A CA 1
ATOM 1026 C C . THR A 1 136 ? -16.875 -6.644 -1.857 1.00 71.38 136 THR A C 1
ATOM 1028 O O . THR A 1 136 ? -17.083 -7.278 -2.890 1.00 71.38 136 THR A O 1
ATOM 1031 N N . VAL A 1 137 ? -17.587 -5.555 -1.550 1.00 67.69 137 VAL A N 1
ATOM 1032 C CA . VAL A 1 137 ? -18.543 -4.934 -2.481 1.00 67.69 137 VAL A CA 1
ATOM 1033 C C . VAL A 1 137 ? -17.808 -4.488 -3.752 1.00 67.69 137 VAL A C 1
ATOM 1035 O O . VAL A 1 137 ? -16.736 -3.887 -3.669 1.00 67.69 137 VAL A O 1
ATOM 1038 N N . ARG A 1 138 ? -18.371 -4.779 -4.935 1.00 60.94 138 ARG A N 1
ATOM 1039 C CA . ARG A 1 138 ? -17.711 -4.508 -6.228 1.00 60.94 138 ARG A CA 1
ATOM 1040 C C . ARG A 1 138 ? -17.648 -3.018 -6.586 1.00 60.94 138 ARG A C 1
ATOM 1042 O O . ARG A 1 138 ? -16.621 -2.574 -7.094 1.00 60.94 138 ARG A O 1
ATOM 1049 N N . GLU A 1 139 ? -18.674 -2.227 -6.270 1.00 66.00 139 GLU A N 1
ATOM 1050 C CA . GLU A 1 139 ? -18.740 -0.806 -6.645 1.00 66.00 139 GLU A CA 1
ATOM 1051 C C . GLU A 1 139 ? -19.326 0.084 -5.548 1.00 66.00 139 GLU A C 1
ATOM 1053 O O . GLU A 1 139 ? -20.335 -0.256 -4.937 1.00 66.00 139 GLU A O 1
ATOM 1058 N N . GLY A 1 140 ? -18.699 1.251 -5.344 1.00 66.56 140 GLY A N 1
ATOM 1059 C CA . GLY A 1 140 ? -19.073 2.206 -4.299 1.00 66.56 140 GLY A CA 1
ATOM 1060 C C . GLY A 1 140 ? -18.742 1.691 -2.894 1.00 66.56 140 GLY A C 1
ATOM 1061 O O . GLY A 1 140 ? -18.796 0.494 -2.622 1.00 66.56 140 GLY A O 1
ATOM 1062 N N . GLY A 1 141 ? -18.342 2.580 -1.984 1.00 79.88 141 GLY A N 1
ATOM 1063 C CA . GLY A 1 141 ? -18.101 2.166 -0.603 1.00 79.88 141 GLY A CA 1
ATOM 1064 C C . GLY A 1 141 ? -16.990 2.891 0.132 1.00 79.88 141 GLY A C 1
ATOM 1065 O O . GLY A 1 141 ? -16.329 3.783 -0.399 1.00 79.88 141 GLY A O 1
ATOM 1066 N N . VAL A 1 142 ? -16.779 2.456 1.369 1.00 83.38 142 VAL A N 1
ATOM 1067 C CA . VAL A 1 142 ? -15.623 2.815 2.186 1.00 83.38 142 VAL A CA 1
ATOM 1068 C C . VAL A 1 142 ? -14.558 1.743 1.970 1.00 83.38 142 VAL A C 1
ATOM 1070 O O . VAL A 1 142 ? -14.767 0.567 2.264 1.00 83.38 142 VAL A O 1
ATOM 1073 N N . LEU A 1 143 ? -13.423 2.144 1.410 1.00 85.38 143 LEU A N 1
ATOM 1074 C CA . LEU A 1 143 ? -12.205 1.350 1.366 1.00 85.38 143 LEU A CA 1
ATOM 1075 C C . LEU A 1 143 ? -11.544 1.405 2.742 1.00 85.38 143 LEU A C 1
ATOM 1077 O O . LEU A 1 143 ? -11.224 2.484 3.241 1.00 85.38 143 LEU A O 1
ATOM 1081 N N . ILE A 1 144 ? -11.324 0.233 3.315 1.00 86.62 144 ILE A N 1
ATOM 1082 C CA . ILE A 1 144 ? -10.602 0.029 4.561 1.00 86.62 144 ILE A CA 1
ATOM 1083 C C . ILE A 1 144 ? -9.263 -0.584 4.180 1.00 86.62 144 ILE A C 1
ATOM 1085 O O . ILE A 1 144 ? -9.224 -1.687 3.637 1.00 86.62 144 ILE A O 1
ATOM 1089 N N . SER A 1 145 ? -8.176 0.131 4.443 1.00 86.00 145 SER A N 1
ATOM 1090 C CA . SER A 1 145 ? -6.820 -0.364 4.214 1.00 86.00 145 SER A CA 1
ATOM 1091 C C . SER A 1 145 ? -6.091 -0.492 5.541 1.00 86.00 145 SER A C 1
ATOM 1093 O O . SER A 1 145 ? -5.965 0.493 6.273 1.00 86.00 145 SER A O 1
ATOM 1095 N N . VAL A 1 146 ? -5.600 -1.698 5.818 1.00 87.62 146 VAL A N 1
ATOM 1096 C CA . VAL A 1 146 ? -4.840 -2.046 7.019 1.00 87.62 146 VAL A CA 1
ATOM 1097 C C . VAL A 1 146 ? -3.369 -2.167 6.653 1.00 87.62 146 VAL A C 1
ATOM 1099 O O . VAL A 1 146 ? -2.989 -2.929 5.760 1.00 87.62 146 VAL A O 1
ATOM 1102 N N . TYR A 1 147 ? -2.536 -1.423 7.364 1.00 87.50 147 TYR A N 1
ATOM 1103 C CA . TYR A 1 147 ? -1.089 -1.441 7.245 1.00 87.50 147 TYR A CA 1
ATOM 1104 C C . TYR A 1 147 ? -0.482 -1.998 8.523 1.00 87.50 147 TYR A C 1
ATOM 1106 O O . TYR A 1 147 ? -0.956 -1.715 9.617 1.00 87.50 147 TYR A O 1
ATOM 1114 N N . ARG A 1 148 ? 0.587 -2.765 8.364 1.00 89.06 148 ARG A N 1
ATOM 1115 C CA . ARG A 1 148 ? 1.411 -3.303 9.435 1.00 89.06 148 ARG A CA 1
ATOM 1116 C C . ARG A 1 148 ? 2.726 -2.542 9.483 1.00 89.06 148 ARG A C 1
ATOM 1118 O O . ARG A 1 148 ? 3.391 -2.426 8.449 1.00 89.06 148 ARG A O 1
ATOM 1125 N N . ASP A 1 149 ? 3.099 -2.069 10.662 1.00 89.06 149 ASP A N 1
ATOM 1126 C CA . ASP A 1 149 ? 4.484 -1.743 10.993 1.00 89.06 149 ASP A CA 1
ATOM 1127 C C . ASP A 1 149 ? 5.286 -3.051 11.013 1.00 89.06 149 ASP A C 1
ATOM 1129 O O . ASP A 1 149 ? 4.976 -3.973 11.774 1.00 89.06 149 ASP A O 1
ATOM 1133 N N . VAL A 1 150 ? 6.250 -3.183 10.104 1.00 85.31 150 VAL A N 1
ATOM 1134 C CA . VAL A 1 150 ? 7.010 -4.429 9.935 1.00 85.31 150 VAL A CA 1
ATOM 1135 C C . VAL A 1 150 ? 7.919 -4.684 11.136 1.00 85.31 150 VAL A C 1
ATOM 1137 O O . VAL A 1 150 ? 8.180 -5.839 11.464 1.00 85.31 150 VAL A O 1
ATOM 1140 N N . GLU A 1 151 ? 8.372 -3.624 11.789 1.00 85.94 151 GLU A N 1
ATOM 1141 C CA . GLU A 1 151 ? 9.344 -3.651 12.866 1.00 85.94 151 GLU A CA 1
ATOM 1142 C C . GLU A 1 151 ? 8.670 -3.897 14.223 1.00 85.94 151 GLU A C 1
ATOM 1144 O O . GLU A 1 151 ? 9.117 -4.758 14.977 1.00 85.94 151 GLU A O 1
ATOM 1149 N N . ASN A 1 152 ? 7.557 -3.214 14.506 1.00 85.62 152 ASN A N 1
ATOM 1150 C CA . ASN A 1 152 ? 6.895 -3.271 15.818 1.00 85.62 152 ASN A CA 1
ATOM 1151 C C . ASN A 1 152 ? 5.579 -4.062 15.833 1.00 85.62 152 ASN A C 1
ATOM 1153 O O . ASN A 1 152 ? 4.994 -4.275 16.893 1.00 85.62 152 ASN A O 1
ATOM 1157 N N . GLY A 1 153 ? 5.067 -4.468 14.670 1.00 84.12 153 GLY A N 1
ATOM 1158 C CA . GLY A 1 153 ? 3.795 -5.189 14.559 1.00 84.12 153 GLY A CA 1
ATOM 1159 C C . GLY A 1 153 ? 2.547 -4.330 14.794 1.00 84.12 153 GLY A C 1
ATOM 1160 O O . GLY A 1 153 ? 1.434 -4.846 14.693 1.00 84.12 153 GLY A O 1
ATOM 1161 N N . GLU A 1 154 ? 2.690 -3.032 15.060 1.00 87.81 154 GLU A N 1
ATOM 1162 C CA . GLU A 1 154 ? 1.559 -2.109 15.193 1.00 87.81 154 GLU A CA 1
ATOM 1163 C C . GLU A 1 154 ? 0.721 -2.035 13.916 1.00 87.81 154 GLU A C 1
ATOM 1165 O O . GLU A 1 154 ? 1.241 -2.114 12.799 1.00 87.81 154 GLU A O 1
ATOM 1170 N N . GLY A 1 155 ? -0.591 -1.878 14.092 1.00 87.81 155 GLY A N 1
ATOM 1171 C CA . GLY A 1 155 ? -1.540 -1.767 12.993 1.00 87.81 155 GLY A CA 1
ATOM 1172 C C . G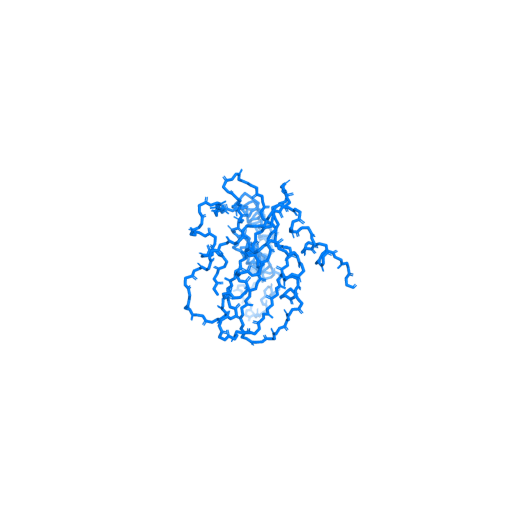LY A 1 155 ? -1.939 -0.326 12.741 1.00 87.81 155 GLY A C 1
ATOM 1173 O O . GLY A 1 155 ? -2.184 0.437 13.669 1.00 87.81 155 GLY A O 1
ATOM 1174 N N . TYR A 1 156 ? -2.077 0.042 11.477 1.00 87.75 156 TYR A N 1
ATOM 1175 C CA . TYR A 1 156 ? -2.584 1.345 11.074 1.00 87.75 156 TYR A CA 1
ATOM 1176 C C . TYR A 1 156 ? -3.711 1.172 10.077 1.00 87.75 156 TYR A C 1
ATOM 1178 O O . TYR A 1 156 ? -3.538 0.580 9.011 1.00 87.75 156 TYR A O 1
ATOM 1186 N N . VAL A 1 157 ? -4.875 1.704 10.418 1.00 87.50 157 VAL A N 1
ATOM 1187 C CA . VAL A 1 157 ? -6.082 1.569 9.611 1.00 87.50 157 VAL A CA 1
ATOM 1188 C C . VAL A 1 157 ? -6.426 2.909 9.001 1.00 87.50 157 VAL A C 1
ATOM 1190 O O . VAL A 1 157 ? -6.474 3.938 9.675 1.00 87.50 157 VAL A O 1
ATOM 1193 N N . THR A 1 158 ? -6.668 2.880 7.699 1.00 86.44 158 THR A N 1
ATOM 1194 C CA . THR A 1 158 ? -7.103 4.043 6.935 1.00 86.44 158 THR A CA 1
ATOM 1195 C C . THR A 1 158 ? -8.450 3.773 6.297 1.00 86.44 158 THR A C 1
ATOM 1197 O O . THR A 1 158 ? -8.717 2.665 5.827 1.00 86.44 158 THR A O 1
ATOM 1200 N N . LEU A 1 159 ? -9.282 4.808 6.277 1.00 84.12 159 LEU A N 1
ATOM 1201 C CA . LEU A 1 159 ? -10.609 4.781 5.687 1.00 84.12 159 LEU A CA 1
ATOM 1202 C C . LEU A 1 159 ? -10.640 5.766 4.518 1.00 84.12 159 LEU A C 1
ATOM 1204 O O . LEU A 1 159 ? -10.230 6.919 4.654 1.00 84.12 159 LEU A O 1
ATOM 1208 N N . ALA A 1 160 ? -11.122 5.322 3.362 1.00 78.94 160 ALA A N 1
ATOM 1209 C CA . ALA A 1 160 ? -11.276 6.161 2.182 1.00 78.94 160 ALA A CA 1
ATOM 1210 C C . ALA A 1 160 ? -12.633 5.904 1.526 1.00 78.94 160 ALA A C 1
ATOM 1212 O O . ALA A 1 160 ? -12.896 4.809 1.045 1.00 78.94 160 ALA A O 1
ATOM 1213 N N . VAL A 1 161 ? -13.496 6.916 1.475 1.00 75.75 161 VAL A N 1
ATOM 1214 C CA . VAL A 1 161 ? -14.784 6.816 0.775 1.00 75.75 161 VAL A CA 1
ATOM 1215 C C . VAL A 1 161 ? -14.548 6.992 -0.728 1.00 75.75 161 VAL A C 1
ATOM 1217 O O . VAL A 1 161 ? -13.857 7.927 -1.148 1.00 75.75 161 VAL A O 1
ATOM 1220 N N . ASP A 1 162 ? -15.048 6.060 -1.542 1.00 64.62 162 ASP A N 1
ATOM 1221 C CA . ASP A 1 162 ? -14.830 6.075 -2.988 1.00 64.62 162 ASP A CA 1
ATOM 1222 C C . ASP A 1 162 ? -15.604 7.220 -3.675 1.00 64.62 162 ASP A C 1
ATOM 1224 O O . ASP A 1 162 ? -16.701 7.587 -3.263 1.00 64.62 162 ASP A O 1
ATOM 1228 N N . LYS A 1 163 ? -15.002 7.755 -4.746 1.00 48.53 163 LYS A N 1
ATOM 1229 C CA . LYS A 1 163 ? -15.425 8.895 -5.590 1.00 48.53 163 LYS A CA 1
ATOM 1230 C C . LYS A 1 163 ? -15.631 10.244 -4.874 1.00 48.53 163 LYS A C 1
ATOM 1232 O O . LYS A 1 163 ? -16.740 10.671 -4.613 1.00 48.53 163 LYS A O 1
ATOM 1237 N N . HIS A 1 164 ? -14.522 10.985 -4.771 1.00 46.06 164 HIS A N 1
ATOM 1238 C CA . HIS A 1 164 ? -14.448 12.456 -4.716 1.00 46.06 164 HIS A CA 1
ATOM 1239 C C . HIS A 1 164 ? -15.177 13.172 -3.560 1.00 46.06 164 HIS A C 1
ATOM 1241 O O . HIS A 1 164 ? -16.392 13.281 -3.560 1.00 46.06 164 HIS A O 1
ATOM 1247 N N . ARG A 1 165 ? -14.382 13.863 -2.722 1.00 46.09 165 ARG A N 1
ATOM 1248 C CA . ARG A 1 165 ? -14.762 14.818 -1.652 1.00 46.09 165 ARG A CA 1
ATOM 1249 C C . ARG A 1 165 ? -14.816 14.211 -0.252 1.00 46.09 165 ARG A C 1
ATOM 1251 O O . ARG A 1 165 ? -15.870 13.957 0.310 1.00 46.09 165 ARG A O 1
ATOM 1258 N N . GLY A 1 166 ? -13.639 14.081 0.336 1.00 53.66 166 GLY A N 1
ATOM 1259 C CA . GLY A 1 166 ? -13.488 14.006 1.779 1.00 53.66 166 GLY A CA 1
ATOM 1260 C C . GLY A 1 166 ? -12.079 14.435 2.141 1.00 53.66 166 GLY A C 1
ATOM 1261 O O . GLY A 1 166 ? -11.134 14.147 1.394 1.00 53.66 166 GLY A O 1
ATOM 1262 N N . GLU A 1 167 ? -11.940 15.148 3.253 1.00 55.28 167 GLU A N 1
ATOM 1263 C CA . GLU A 1 167 ? -10.651 15.243 3.924 1.00 55.28 167 GLU A CA 1
ATOM 1264 C C . GLU A 1 167 ? -10.151 13.824 4.230 1.00 55.28 167 GLU A C 1
ATOM 1266 O O . GLU A 1 167 ? -10.962 12.913 4.435 1.00 55.28 167 GLU A O 1
ATOM 1271 N N . PRO A 1 168 ? -8.832 13.583 4.177 1.00 57.66 168 PRO A N 1
ATOM 1272 C CA . PRO A 1 168 ? -8.288 12.307 4.613 1.00 57.66 168 PRO A CA 1
ATOM 1273 C C . PRO A 1 168 ? -8.790 11.998 6.025 1.00 57.66 168 PRO A C 1
ATOM 1275 O O . PRO A 1 168 ? -8.583 12.787 6.943 1.00 57.66 168 PRO A O 1
ATOM 1278 N N . LEU A 1 169 ? -9.471 10.861 6.187 1.00 67.75 169 LEU A N 1
ATOM 1279 C CA . LEU A 1 169 ? -9.885 10.420 7.512 1.00 67.75 169 LEU A CA 1
ATOM 1280 C C . LEU A 1 169 ? -8.629 10.107 8.339 1.00 67.75 169 LEU A C 1
ATOM 1282 O O . LEU A 1 169 ? -7.657 9.578 7.784 1.00 67.75 169 LEU A O 1
ATOM 1286 N N . PRO A 1 170 ? -8.632 10.440 9.640 1.00 71.44 170 PRO A N 1
ATOM 1287 C CA . PRO A 1 170 ? -7.478 10.233 10.500 1.00 71.44 170 PRO A CA 1
ATOM 1288 C C . PRO A 1 170 ? -7.094 8.754 10.540 1.00 71.44 170 PRO A C 1
ATOM 1290 O O . PRO A 1 170 ? -7.954 7.870 10.535 1.00 71.44 170 PRO A O 1
ATOM 1293 N N . VAL A 1 171 ? -5.788 8.490 10.588 1.00 82.25 171 VAL A N 1
ATOM 1294 C CA . VAL A 1 171 ? -5.266 7.128 10.702 1.00 82.25 171 VAL A CA 1
ATOM 1295 C C . VAL A 1 171 ? -5.563 6.605 12.105 1.00 82.25 171 VAL A C 1
ATOM 1297 O O . VAL A 1 171 ? -5.223 7.241 13.106 1.00 82.25 171 VAL A O 1
ATOM 1300 N N . ILE A 1 172 ? -6.180 5.431 12.198 1.00 85.88 172 ILE A N 1
ATOM 1301 C CA . ILE A 1 172 ? -6.448 4.779 13.481 1.00 85.88 172 ILE A CA 1
ATOM 1302 C C . ILE A 1 172 ? -5.269 3.854 13.772 1.00 85.88 172 ILE A C 1
ATOM 1304 O O . ILE A 1 172 ? -4.986 2.952 12.985 1.00 85.88 172 ILE A O 1
ATOM 1308 N N . ALA A 1 173 ? -4.556 4.110 14.869 1.00 86.94 173 ALA A N 1
ATOM 1309 C CA . ALA A 1 173 ? -3.486 3.231 15.327 1.00 86.94 173 ALA A CA 1
ATOM 1310 C C . ALA A 1 173 ? -4.079 2.127 16.205 1.00 86.94 173 ALA A C 1
ATOM 1312 O O . ALA A 1 173 ? -4.882 2.402 17.095 1.00 86.94 173 ALA A O 1
ATOM 1313 N N . LEU A 1 174 ? -3.670 0.895 15.940 1.00 85.75 174 LEU A N 1
ATOM 1314 C CA . LEU A 1 174 ? -4.029 -0.295 16.687 1.00 85.75 174 LEU A CA 1
ATOM 1315 C C . LEU A 1 174 ? -2.773 -0.832 17.380 1.00 85.75 174 LEU A C 1
ATOM 1317 O O . LEU A 1 174 ? -1.748 -1.019 16.713 1.00 85.75 174 LEU A O 1
ATOM 1321 N N . PRO A 1 175 ? -2.843 -1.138 18.686 1.00 85.31 175 PRO A N 1
ATOM 1322 C CA . PRO A 1 175 ? -1.782 -1.867 19.370 1.00 85.31 175 PRO A CA 1
ATOM 1323 C C . PRO A 1 175 ? -1.492 -3.195 18.664 1.00 85.31 175 PRO A C 1
ATOM 1325 O O . PRO A 1 175 ? -2.410 -3.818 18.126 1.00 85.31 175 PRO A O 1
ATOM 1328 N N . ALA A 1 176 ? -0.245 -3.668 18.718 1.00 84.81 176 ALA A N 1
ATOM 1329 C CA . ALA A 1 176 ? 0.171 -4.905 18.048 1.00 84.81 176 ALA A CA 1
ATOM 1330 C C . ALA A 1 176 ? -0.742 -6.107 18.372 1.00 84.81 176 ALA A C 1
ATOM 1332 O O . ALA A 1 176 ? -1.170 -6.808 17.460 1.00 84.81 176 ALA A O 1
ATOM 1333 N N . ALA A 1 177 ? -1.135 -6.272 19.641 1.00 84.56 177 ALA A N 1
ATOM 1334 C CA . ALA A 1 177 ? -2.034 -7.346 20.080 1.00 84.56 177 ALA A CA 1
ATOM 1335 C C . ALA A 1 177 ? -3.435 -7.279 19.440 1.00 84.56 177 ALA A C 1
ATOM 1337 O O . ALA A 1 177 ? -4.038 -8.306 19.145 1.00 84.56 177 ALA A O 1
ATOM 1338 N N . ALA A 1 178 ? -3.955 -6.072 19.197 1.00 83.81 178 ALA A N 1
ATOM 1339 C CA . ALA A 1 178 ? -5.222 -5.900 18.496 1.00 83.81 178 ALA A CA 1
ATOM 1340 C C . ALA A 1 178 ? -5.049 -6.093 16.984 1.00 83.81 178 ALA A C 1
ATOM 1342 O O . ALA A 1 178 ? -5.953 -6.574 16.315 1.00 83.81 178 ALA A O 1
ATOM 1343 N N . ALA A 1 179 ? -3.898 -5.734 16.419 1.00 85.12 179 ALA A N 1
ATOM 1344 C CA . ALA A 1 179 ? -3.674 -5.807 14.982 1.00 85.12 179 ALA A CA 1
ATOM 1345 C C . ALA A 1 179 ? -3.316 -7.219 14.477 1.00 85.12 179 ALA A C 1
ATOM 1347 O O . ALA A 1 179 ? -3.583 -7.542 13.322 1.00 85.12 179 ALA A O 1
ATOM 1348 N N . GLU A 1 180 ? -2.759 -8.082 15.327 1.00 86.25 180 GLU A N 1
ATOM 1349 C CA . GLU A 1 180 ? -2.315 -9.436 14.968 1.00 86.25 180 GLU A CA 1
ATOM 1350 C C . GLU A 1 180 ? -3.389 -10.315 14.280 1.00 86.25 180 GLU A C 1
ATOM 1352 O O . GLU A 1 180 ? -3.081 -10.937 13.251 1.00 86.25 180 GLU A O 1
ATOM 1357 N N . PRO A 1 181 ? -4.662 -10.333 14.729 1.00 84.06 181 PRO A N 1
ATOM 1358 C CA . PRO A 1 181 ? -5.722 -11.073 14.045 1.00 84.06 181 PRO A CA 1
ATOM 1359 C C . PRO A 1 181 ? -5.999 -10.580 12.615 1.00 84.06 181 PRO A C 1
ATOM 1361 O O . PRO A 1 181 ? -6.369 -11.382 11.757 1.00 84.06 181 PRO A O 1
ATOM 1364 N N . LEU A 1 182 ? -5.790 -9.285 12.329 1.00 81.94 182 LEU A N 1
ATOM 1365 C CA . LEU A 1 182 ? -5.966 -8.718 10.983 1.00 81.94 182 LEU A CA 1
ATOM 1366 C C . LEU A 1 182 ? -4.915 -9.238 10.008 1.00 81.94 182 LEU A C 1
ATOM 1368 O O . LEU A 1 182 ? -5.207 -9.421 8.828 1.00 81.94 182 LEU A O 1
ATOM 1372 N N . TYR A 1 183 ? -3.695 -9.455 10.494 1.00 84.06 183 TYR A N 1
ATOM 1373 C CA . TYR A 1 183 ? -2.600 -9.967 9.675 1.00 84.06 183 TYR A CA 1
ATOM 1374 C C . TYR A 1 183 ? -2.805 -11.447 9.387 1.00 84.06 183 TYR A C 1
ATOM 1376 O O . TYR A 1 183 ? -2.763 -11.865 8.235 1.00 84.06 183 TYR A O 1
ATOM 1384 N N . SER A 1 184 ? -3.128 -12.216 10.426 1.00 81.12 184 SER A N 1
ATOM 1385 C CA . SER A 1 184 ? -3.327 -13.664 10.329 1.00 81.12 184 SER A CA 1
ATOM 1386 C C . SER A 1 184 ? -4.464 -14.034 9.375 1.00 81.12 184 SER A C 1
ATOM 1388 O O . SER A 1 184 ? -4.365 -15.008 8.635 1.00 81.12 184 SER A O 1
ATOM 1390 N N . ALA A 1 185 ? -5.528 -13.228 9.336 1.00 74.56 185 ALA A N 1
ATOM 1391 C CA . ALA A 1 185 ? -6.650 -13.437 8.425 1.00 74.56 185 ALA A CA 1
ATOM 1392 C C . ALA A 1 185 ? -6.319 -13.178 6.943 1.00 74.56 185 ALA A C 1
ATOM 1394 O O . ALA A 1 185 ? -7.062 -13.631 6.074 1.00 74.56 185 ALA A O 1
ATOM 1395 N N . HIS A 1 186 ? -5.240 -12.450 6.646 1.00 67.88 186 HIS A N 1
ATOM 1396 C CA . HIS A 1 186 ? -4.834 -12.102 5.282 1.00 67.88 186 HIS A CA 1
ATOM 1397 C C . HIS A 1 186 ? -3.551 -12.791 4.811 1.00 67.88 186 HIS A C 1
ATOM 1399 O O . HIS A 1 186 ? -3.368 -12.943 3.606 1.00 67.88 186 HIS A O 1
ATOM 1405 N N . ASP A 1 187 ? -2.693 -13.228 5.734 1.00 68.50 187 ASP A N 1
ATOM 1406 C CA . ASP A 1 187 ? -1.506 -14.032 5.431 1.00 68.50 187 ASP A CA 1
ATOM 1407 C C . ASP A 1 187 ? -1.842 -15.536 5.289 1.00 68.50 187 ASP A C 1
ATOM 1409 O O . ASP A 1 187 ? -0.995 -16.316 4.851 1.00 68.50 187 ASP A O 1
ATOM 1413 N N . ALA A 1 188 ? -3.069 -15.961 5.627 1.00 54.25 188 ALA A N 1
ATOM 1414 C CA . ALA A 1 188 ? -3.519 -17.335 5.420 1.00 54.25 188 ALA A CA 1
ATOM 1415 C C . ALA A 1 188 ? -3.611 -17.659 3.911 1.00 54.25 188 ALA A C 1
ATOM 1417 O O . ALA A 1 188 ? -4.265 -16.915 3.173 1.00 54.25 188 ALA A O 1
ATOM 1418 N N . PRO A 1 189 ? -2.976 -18.748 3.430 1.00 49.34 189 PRO A N 1
ATOM 1419 C CA . PRO A 1 189 ? -3.111 -19.169 2.041 1.00 49.34 189 PRO A CA 1
ATOM 1420 C C . PRO A 1 189 ? -4.579 -19.503 1.745 1.00 49.34 189 PRO A C 1
ATOM 1422 O O . PRO A 1 189 ? -5.225 -20.197 2.531 1.00 49.34 189 PRO A O 1
ATOM 1425 N N . ALA A 1 190 ? -5.086 -18.950 0.641 1.00 47.69 190 ALA A N 1
ATOM 1426 C CA . ALA A 1 190 ? -6.434 -19.199 0.132 1.00 47.69 190 ALA A CA 1
ATOM 1427 C C . ALA A 1 190 ? -6.615 -20.644 -0.352 1.00 47.69 190 ALA A C 1
ATOM 1429 O O . ALA A 1 190 ? -5.626 -21.219 -0.865 1.00 47.69 190 ALA A O 1
#

Foldseek 3Di:
DDPCLQQVPDLFKDKDFPQPVPVLVVVLVVLVVVLVVLCVVCVVVVVVVCVVPVPDPDPPPVPPSVCCSPVVSVVVNVVSVVVSVVRTIFMATNVGFGKDWQAKAWDADDVCPVVLLVVQLLVLALVRNVVRRPHHDPDWGKIWIWIARPPQQKIWIFIDGPDDDDRGDHIRIHHNVSCVVSNVVRPDDD